Protein AF-A0A7S2N104-F1 (afdb_monomer)

Solvent-accessible surface area (backbone atoms only — not comparable to full-atom values): 14371 Å² total; per-residue (Å²): 132,86,83,77,76,83,87,73,69,84,73,79,74,82,81,86,74,85,70,66,50,74,88,17,53,57,18,40,49,64,56,16,89,55,26,62,58,52,29,74,73,66,76,53,84,64,60,40,30,29,28,77,54,96,70,63,23,48,61,52,17,39,51,43,57,77,70,63,54,52,72,69,55,37,56,73,46,49,49,41,74,43,49,27,32,61,42,55,49,70,70,54,56,64,61,45,42,35,73,65,46,44,67,44,81,40,81,39,83,24,47,92,86,57,65,38,62,73,66,32,38,38,19,39,70,91,66,68,47,87,55,44,49,86,68,82,55,43,65,78,61,27,71,43,29,41,63,46,40,26,66,50,53,20,68,60,52,36,54,52,62,75,64,38,52,69,55,67,55,86,87,48,88,37,53,74,43,44,26,43,30,74,46,80,43,34,29,28,70,23,86,89,67,56,33,62,55,74,45,68,29,42,38,29,39,40,40,34,22,52,73,67,60,94,83,53,83,76,34,60,68,51,44,57,53,36,53,48,46,54,51,51,26,62,66,30,77,94,26,44,67,59,42,40,64,42,50,50,51,64,75,76,107

pLDDT: mean 83.04, std 16.81, range [28.53, 98.38]

Structure (mmCIF, N/CA/C/O backbone):
data_AF-A0A7S2N104-F1
#
_entry.id   AF-A0A7S2N104-F1
#
loop_
_atom_site.group_PDB
_atom_site.id
_atom_site.type_symbol
_atom_site.label_atom_id
_atom_site.label_alt_id
_atom_site.label_comp_id
_atom_site.label_asym_id
_atom_site.label_entity_id
_atom_site.label_seq_id
_atom_site.pdbx_PDB_ins_code
_atom_site.Cartn_x
_atom_site.Cartn_y
_atom_site.Cartn_z
_atom_site.occupancy
_atom_site.B_iso_or_equiv
_atom_site.auth_seq_id
_atom_site.auth_comp_id
_atom_site.auth_asym_id
_atom_site.auth_atom_id
_atom_site.pdbx_PDB_model_num
ATOM 1 N N . ALA A 1 1 ? 0.315 6.926 32.995 1.00 38.44 1 ALA A N 1
ATOM 2 C CA . ALA A 1 1 ? 1.124 5.757 32.597 1.00 38.44 1 ALA A CA 1
ATOM 3 C C . ALA A 1 1 ? 2.554 6.228 32.353 1.00 38.44 1 ALA A C 1
ATOM 5 O O . ALA A 1 1 ? 2.733 7.179 31.605 1.00 38.44 1 ALA A O 1
ATOM 6 N N . LYS A 1 2 ? 3.553 5.659 33.041 1.00 28.53 2 LYS A N 1
ATOM 7 C CA . LYS A 1 2 ? 4.967 5.937 32.744 1.00 28.53 2 LYS A CA 1
ATOM 8 C C . LYS A 1 2 ? 5.314 5.149 31.481 1.00 28.53 2 LYS A C 1
ATOM 10 O O . LYS A 1 2 ? 5.410 3.929 31.557 1.00 28.53 2 LYS A O 1
ATOM 15 N N . PHE A 1 3 ? 5.423 5.820 30.337 1.00 29.86 3 PHE A N 1
ATOM 16 C CA . PHE A 1 3 ? 5.962 5.194 29.131 1.00 29.86 3 PHE A CA 1
ATOM 17 C C . PHE A 1 3 ? 7.419 4.810 29.413 1.00 29.86 3 PHE A C 1
ATOM 19 O O . PHE A 1 3 ? 8.218 5.633 29.860 1.00 29.86 3 PHE A O 1
ATOM 26 N N . ALA A 1 4 ? 7.701 3.517 29.294 1.00 37.31 4 ALA A N 1
ATOM 27 C CA . ALA A 1 4 ? 8.964 2.910 29.662 1.00 37.31 4 ALA A CA 1
ATOM 28 C C . ALA A 1 4 ? 10.052 3.203 28.617 1.00 37.31 4 ALA A C 1
ATOM 30 O O . ALA A 1 4 ? 9.808 3.044 27.429 1.00 37.31 4 ALA A O 1
ATOM 31 N N . LEU A 1 5 ? 11.240 3.536 29.139 1.00 33.97 5 LEU A N 1
ATOM 32 C CA . LEU A 1 5 ? 12.586 3.507 28.545 1.00 33.97 5 LEU A CA 1
ATOM 33 C C . LEU A 1 5 ? 12.863 4.374 27.291 1.00 33.97 5 LEU A C 1
ATOM 35 O O . LEU A 1 5 ? 12.025 4.505 26.405 1.00 33.97 5 LEU A O 1
ATOM 39 N N . PRO A 1 6 ? 14.067 4.982 27.200 1.00 37.22 6 PRO A N 1
ATOM 40 C CA . PRO A 1 6 ? 14.483 5.731 26.019 1.00 37.22 6 PRO A CA 1
ATOM 41 C C . PRO A 1 6 ? 14.509 4.815 24.790 1.00 37.22 6 PRO A C 1
ATOM 43 O O . PRO A 1 6 ? 15.011 3.695 24.849 1.00 37.22 6 PRO A O 1
ATOM 46 N N . TYR A 1 7 ? 13.957 5.315 23.685 1.00 35.97 7 TYR A N 1
ATOM 47 C CA . TYR A 1 7 ? 13.888 4.668 22.376 1.00 35.97 7 TYR A CA 1
ATOM 48 C C . TYR A 1 7 ? 15.314 4.448 21.831 1.00 35.97 7 TYR A C 1
ATOM 50 O O . TYR A 1 7 ? 15.893 5.323 21.189 1.00 35.97 7 TYR A O 1
ATOM 58 N N . ILE A 1 8 ? 15.929 3.308 22.158 1.00 43.88 8 ILE A N 1
ATOM 59 C CA . ILE A 1 8 ? 17.224 2.885 21.609 1.00 43.88 8 ILE A CA 1
ATOM 60 C C . ILE A 1 8 ? 16.962 2.495 20.156 1.00 43.88 8 ILE A C 1
ATOM 62 O O . ILE A 1 8 ? 16.197 1.564 19.939 1.00 43.88 8 ILE A O 1
ATOM 66 N N . SER A 1 9 ? 17.547 3.256 19.218 1.00 40.53 9 SER A N 1
ATOM 67 C CA . SER A 1 9 ? 17.619 3.058 17.757 1.00 40.53 9 SER A CA 1
ATOM 68 C C . SER A 1 9 ? 16.617 2.045 17.186 1.00 40.53 9 SER A C 1
ATOM 70 O O . SER A 1 9 ? 16.808 0.856 17.449 1.00 40.53 9 SER A O 1
ATOM 72 N N . PRO A 1 10 ? 15.627 2.450 16.357 1.00 44.59 10 PRO A N 1
ATOM 73 C CA . PRO A 1 10 ? 14.683 1.500 15.777 1.00 44.59 10 PRO A CA 1
ATOM 74 C C . PRO A 1 10 ? 15.491 0.373 15.140 1.00 44.59 10 PRO A C 1
ATOM 76 O O . PRO A 1 10 ? 16.324 0.621 14.264 1.00 44.59 10 PRO A O 1
ATOM 79 N N . GLY A 1 11 ? 15.330 -0.843 15.669 1.00 40.72 11 GLY A N 1
ATOM 80 C CA . GLY A 1 11 ? 15.930 -2.020 15.066 1.00 40.72 11 GLY A CA 1
ATOM 81 C C . GLY A 1 11 ? 15.559 -1.984 13.593 1.00 40.72 11 GLY A C 1
ATOM 82 O O . GLY A 1 11 ? 14.391 -1.772 13.264 1.00 40.72 11 GLY A O 1
ATOM 83 N N . VAL A 1 12 ? 16.556 -2.067 12.714 1.00 44.59 12 VAL A N 1
ATOM 84 C CA . VAL A 1 12 ? 16.312 -2.044 11.272 1.00 44.59 12 VAL A CA 1
ATOM 85 C C . VAL A 1 12 ? 15.343 -3.184 10.985 1.00 44.59 12 VAL A C 1
ATOM 87 O O . VAL A 1 12 ? 15.682 -4.347 11.204 1.00 44.59 12 VAL A O 1
ATOM 90 N N . LEU A 1 13 ? 14.119 -2.851 10.567 1.00 44.44 13 LEU A N 1
ATOM 91 C CA . LEU A 1 13 ? 13.154 -3.865 10.170 1.00 44.44 13 LEU A CA 1
ATOM 92 C C . LEU A 1 13 ? 13.773 -4.630 8.994 1.00 44.44 13 LEU A C 1
ATOM 94 O O . LEU A 1 13 ? 14.234 -3.989 8.043 1.00 44.44 13 LEU A O 1
ATOM 98 N N . PRO A 1 14 ? 13.845 -5.969 9.050 1.00 47.72 14 PRO A N 1
ATOM 99 C CA . PRO A 1 14 ? 14.421 -6.742 7.965 1.00 47.72 14 PRO A CA 1
ATOM 100 C C . PRO A 1 14 ? 13.618 -6.478 6.691 1.00 47.72 14 PRO A C 1
ATOM 102 O O . PRO A 1 14 ? 12.425 -6.770 6.607 1.00 47.72 14 PRO A O 1
ATOM 105 N N . LEU A 1 15 ? 14.282 -5.894 5.697 1.00 48.12 15 LEU A N 1
ATOM 106 C CA . LEU A 1 15 ? 13.701 -5.652 4.386 1.00 48.12 15 LEU A CA 1
ATOM 107 C C . LEU A 1 15 ? 13.641 -6.986 3.643 1.00 48.12 15 LEU A C 1
ATOM 109 O O . LEU A 1 15 ? 14.645 -7.461 3.119 1.00 48.12 15 LEU A O 1
ATOM 113 N N . HIS A 1 16 ? 12.468 -7.616 3.648 1.00 50.78 16 HIS A N 1
ATOM 114 C CA . HIS A 1 16 ? 12.306 -8.964 3.102 1.00 50.78 16 HIS A CA 1
ATOM 115 C C . HIS A 1 16 ?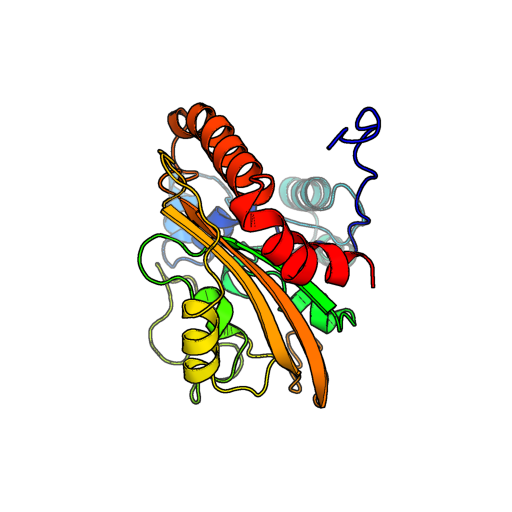 12.335 -8.996 1.564 1.00 50.78 16 HIS A C 1
ATOM 117 O O . HIS A 1 16 ? 12.747 -9.996 0.980 1.00 50.78 16 HIS A O 1
ATOM 123 N N . ALA A 1 17 ? 11.917 -7.903 0.913 1.00 53.75 17 ALA A N 1
ATOM 124 C CA . ALA A 1 17 ? 11.993 -7.695 -0.532 1.00 53.75 17 ALA A CA 1
ATOM 125 C C . ALA A 1 17 ? 11.786 -6.205 -0.875 1.00 53.75 17 ALA A C 1
ATOM 127 O O . ALA A 1 17 ? 11.050 -5.508 -0.179 1.00 53.75 17 ALA A O 1
ATOM 128 N N . VAL A 1 18 ? 12.402 -5.726 -1.962 1.00 53.31 18 VAL A N 1
ATOM 129 C CA . VAL A 1 18 ? 12.143 -4.396 -2.546 1.00 53.31 18 VAL A CA 1
ATOM 130 C C . VAL A 1 18 ? 11.427 -4.588 -3.870 1.00 53.31 18 VAL A C 1
ATOM 132 O O . VAL A 1 18 ? 11.968 -5.230 -4.769 1.00 53.31 18 VAL A O 1
ATOM 135 N N . VAL A 1 19 ? 10.242 -4.000 -4.012 1.00 56.34 19 VAL A N 1
ATOM 136 C CA . VAL A 1 19 ? 9.521 -3.969 -5.285 1.00 56.34 19 VAL A CA 1
ATOM 137 C C . VAL A 1 19 ? 9.295 -2.515 -5.673 1.00 56.34 19 VAL A C 1
ATOM 139 O O . VAL A 1 19 ? 8.256 -1.937 -5.398 1.00 56.34 19 VAL A O 1
ATOM 142 N N . ALA A 1 20 ? 10.335 -1.938 -6.281 1.00 55.59 20 ALA A N 1
ATOM 143 C CA . ALA A 1 20 ? 10.406 -0.558 -6.764 1.00 55.59 20 ALA A CA 1
ATOM 144 C C . ALA A 1 20 ? 10.198 0.543 -5.698 1.00 55.59 20 ALA A C 1
ATOM 146 O O . ALA A 1 20 ? 9.745 0.320 -4.581 1.00 55.59 20 ALA A O 1
ATOM 147 N N . ALA A 1 21 ? 10.625 1.755 -6.048 1.00 58.72 21 ALA A N 1
ATOM 148 C CA . ALA A 1 21 ? 10.558 2.945 -5.208 1.00 58.72 21 ALA A CA 1
ATOM 149 C C . ALA A 1 21 ? 9.917 4.086 -6.004 1.00 58.72 21 ALA A C 1
ATOM 151 O O . ALA A 1 21 ? 10.019 4.113 -7.232 1.00 58.72 21 ALA A O 1
ATOM 152 N N . SER A 1 22 ? 9.309 5.050 -5.309 1.00 61.03 22 SER A N 1
ATOM 153 C CA . SER A 1 22 ? 8.572 6.155 -5.940 1.00 61.03 22 SER A CA 1
ATOM 154 C C . SER A 1 22 ? 9.425 7.054 -6.854 1.00 61.03 22 SER A C 1
ATOM 156 O O . SER A 1 22 ? 8.916 7.727 -7.747 1.00 61.03 22 SER A O 1
ATOM 158 N N . SER A 1 23 ? 10.755 6.992 -6.730 1.00 61.88 23 SER A N 1
ATOM 159 C CA . SER A 1 23 ? 11.690 7.619 -7.673 1.00 61.88 23 SER A CA 1
ATOM 160 C C . SER A 1 23 ? 11.559 7.099 -9.114 1.00 61.88 23 SER A C 1
ATOM 162 O O . SER A 1 23 ? 11.999 7.773 -10.041 1.00 61.88 23 SER A O 1
ATOM 164 N N . ALA A 1 24 ? 10.917 5.943 -9.325 1.00 69.38 24 ALA A N 1
ATOM 165 C CA . ALA A 1 24 ? 10.591 5.404 -10.642 1.00 69.38 24 ALA A CA 1
ATOM 166 C C . ALA A 1 24 ? 9.233 5.886 -11.197 1.00 69.38 24 ALA A C 1
ATOM 168 O O . ALA A 1 24 ? 8.827 5.441 -12.274 1.00 69.38 24 ALA A O 1
ATOM 169 N N . ALA A 1 25 ? 8.537 6.816 -10.523 1.00 72.94 25 ALA A N 1
ATOM 170 C CA . ALA A 1 25 ? 7.288 7.414 -11.012 1.00 72.94 25 ALA A CA 1
ATOM 171 C C . ALA A 1 25 ? 7.448 8.043 -12.403 1.00 72.94 25 ALA A C 1
ATOM 173 O O . ALA A 1 25 ? 6.563 7.900 -13.247 1.00 72.94 25 ALA A O 1
ATOM 174 N N . ALA A 1 26 ? 8.601 8.666 -12.670 1.00 74.88 26 ALA A N 1
ATOM 175 C CA . ALA A 1 26 ? 8.935 9.226 -13.978 1.00 74.88 26 ALA A CA 1
ATOM 176 C C . ALA A 1 26 ? 9.208 8.157 -15.050 1.00 74.88 26 ALA A C 1
ATOM 178 O O . ALA A 1 26 ? 9.011 8.438 -16.227 1.00 74.88 26 ALA A O 1
ATOM 179 N N . GLY A 1 27 ? 9.564 6.920 -14.676 1.00 77.00 27 GLY A N 1
ATOM 180 C CA . GLY A 1 27 ? 9.755 5.821 -15.633 1.00 77.00 27 GLY A CA 1
ATOM 181 C C . GLY A 1 27 ? 8.485 5.499 -16.427 1.00 77.00 27 GLY A C 1
ATOM 182 O O . GLY A 1 27 ? 8.541 5.020 -17.555 1.00 77.00 27 GLY A O 1
ATOM 183 N N . ALA A 1 28 ? 7.323 5.851 -15.880 1.00 79.81 28 ALA A N 1
ATOM 184 C CA . ALA A 1 28 ? 6.049 5.812 -16.579 1.00 79.81 28 ALA A CA 1
ATOM 185 C C . ALA A 1 28 ? 6.028 6.704 -17.834 1.00 79.81 28 ALA A C 1
ATOM 187 O O . ALA A 1 28 ? 5.448 6.327 -18.849 1.00 79.81 28 ALA A O 1
ATOM 188 N N . LEU A 1 29 ? 6.698 7.863 -17.805 1.00 79.31 29 LEU A N 1
ATOM 189 C CA . LEU A 1 29 ? 6.800 8.754 -18.965 1.00 79.31 29 LEU A CA 1
ATOM 190 C C . LEU A 1 29 ? 7.497 8.065 -20.139 1.00 79.31 29 LEU A C 1
ATOM 192 O O . LEU A 1 29 ? 7.108 8.305 -21.278 1.00 79.31 29 LEU A O 1
ATOM 196 N N . CYS A 1 30 ? 8.440 7.154 -19.871 1.00 83.38 30 CYS A N 1
ATOM 197 C CA . CYS A 1 30 ? 9.116 6.362 -20.900 1.00 83.38 30 CYS A CA 1
ATOM 198 C C . CYS A 1 30 ? 8.172 5.389 -21.625 1.00 83.38 30 CYS A C 1
ATOM 200 O O . CYS A 1 30 ? 8.474 4.952 -22.731 1.00 83.38 30 CYS A O 1
ATOM 202 N N . MET A 1 31 ? 7.021 5.057 -21.031 1.00 80.31 31 MET A N 1
ATOM 203 C CA . MET A 1 31 ? 5.973 4.258 -21.677 1.00 80.31 31 MET A CA 1
ATOM 204 C C . MET A 1 31 ? 4.952 5.108 -22.438 1.00 80.31 31 MET A C 1
ATOM 206 O O . MET A 1 31 ? 4.100 4.567 -23.142 1.00 80.31 31 MET A O 1
ATOM 210 N N . SER A 1 32 ? 4.996 6.431 -22.281 1.00 80.81 32 SER A N 1
ATOM 211 C CA . SER A 1 32 ? 4.066 7.321 -22.960 1.00 80.81 32 SER A CA 1
ATOM 212 C C . SER A 1 32 ? 4.355 7.363 -24.466 1.00 80.81 32 SER A C 1
ATOM 214 O O . SER A 1 32 ? 5.522 7.362 -24.860 1.00 80.81 32 SER A O 1
ATOM 216 N N . PRO A 1 33 ? 3.336 7.521 -25.334 1.00 77.25 33 PRO A N 1
ATOM 217 C CA . PRO A 1 33 ? 3.545 7.788 -26.761 1.00 77.25 33 PRO A CA 1
ATOM 218 C C . PRO A 1 33 ? 4.411 9.027 -27.043 1.00 77.25 33 PRO A C 1
ATOM 220 O O . PRO A 1 33 ? 4.922 9.183 -28.146 1.00 77.25 33 PRO A O 1
ATOM 223 N N . PHE A 1 34 ? 4.568 9.913 -26.054 1.00 79.44 34 PHE A N 1
ATOM 224 C CA . PHE A 1 34 ? 5.386 11.122 -26.137 1.00 79.44 34 PHE A CA 1
ATOM 225 C C . PHE A 1 34 ? 6.836 10.922 -25.675 1.00 79.44 34 PHE A C 1
ATOM 227 O O . PHE A 1 34 ? 7.613 11.872 -25.730 1.00 79.44 34 PHE A O 1
ATOM 234 N N . ALA A 1 35 ? 7.218 9.722 -25.225 1.00 81.50 35 ALA A N 1
ATOM 235 C CA . ALA A 1 35 ? 8.556 9.450 -24.703 1.00 81.50 35 ALA A CA 1
ATOM 236 C C . ALA A 1 35 ? 9.656 9.808 -25.710 1.00 81.50 35 ALA A C 1
ATOM 238 O O . ALA A 1 35 ? 10.634 10.451 -25.337 1.00 81.50 35 ALA A O 1
ATOM 239 N N . SER A 1 36 ? 9.465 9.466 -26.991 1.00 77.81 36 SER A N 1
ATOM 240 C CA . SER A 1 36 ? 10.423 9.807 -28.047 1.00 77.81 36 SER A CA 1
ATOM 241 C C . SER A 1 36 ? 10.562 11.317 -28.223 1.00 77.81 36 SER A C 1
ATOM 243 O O . SER A 1 36 ? 11.671 11.805 -28.350 1.00 77.81 36 SER A O 1
ATOM 245 N N . LEU A 1 37 ? 9.466 12.080 -28.135 1.00 79.94 37 LEU A N 1
ATOM 246 C CA . LEU A 1 37 ? 9.516 13.541 -28.230 1.00 79.94 37 LEU A CA 1
ATOM 247 C C . LEU A 1 37 ? 10.283 14.164 -27.055 1.00 79.94 37 LEU A C 1
ATOM 249 O O . LEU A 1 37 ? 11.058 15.092 -27.256 1.00 79.94 37 LEU A O 1
ATOM 253 N N . ILE A 1 38 ? 10.067 13.665 -25.834 1.00 77.06 38 ILE A N 1
ATOM 254 C CA . ILE A 1 38 ? 10.776 14.139 -24.636 1.00 77.06 38 ILE A CA 1
ATOM 255 C C . ILE A 1 38 ? 12.270 13.821 -24.748 1.00 77.06 38 ILE A C 1
ATOM 257 O O . ILE A 1 38 ? 13.096 14.695 -24.493 1.00 77.06 38 ILE A O 1
ATOM 261 N N . HIS A 1 39 ? 12.605 12.597 -25.157 1.00 80.06 39 HIS A N 1
ATOM 262 C CA . HIS A 1 39 ? 13.984 12.169 -25.363 1.00 80.06 39 HIS A CA 1
ATOM 263 C C . HIS A 1 39 ? 14.668 12.998 -26.459 1.00 80.06 39 HIS A C 1
ATOM 265 O O . HIS A 1 39 ? 15.732 13.556 -26.223 1.00 80.06 39 HIS A O 1
ATOM 271 N N . ASP A 1 40 ? 14.035 13.156 -27.622 1.00 83.12 40 ASP A N 1
ATOM 272 C CA . ASP A 1 40 ? 14.602 13.887 -28.761 1.00 83.12 40 ASP A CA 1
ATOM 273 C C . ASP A 1 40 ? 14.749 15.392 -28.482 1.00 83.12 40 ASP A C 1
ATOM 275 O O . ASP A 1 40 ? 15.648 16.036 -29.021 1.00 83.12 40 ASP A O 1
ATOM 279 N N . PHE A 1 41 ? 13.876 15.972 -27.648 1.00 82.56 41 PHE A N 1
ATOM 280 C CA . PHE A 1 41 ? 13.920 17.397 -27.317 1.00 82.56 41 PHE A CA 1
ATOM 281 C C . PHE A 1 41 ? 14.883 17.727 -26.169 1.00 82.56 41 PHE A C 1
ATOM 283 O O . PHE A 1 41 ? 15.500 18.791 -26.186 1.00 82.56 41 PHE A O 1
ATOM 290 N N . LEU A 1 42 ? 14.991 16.857 -25.159 1.00 82.31 42 LEU A N 1
ATOM 291 C CA . LEU A 1 42 ? 15.785 17.122 -23.953 1.00 82.31 42 LEU A CA 1
ATOM 292 C C . LEU A 1 42 ? 17.131 16.390 -23.923 1.00 82.31 42 LEU A C 1
ATOM 294 O O . LEU A 1 42 ? 17.974 16.779 -23.122 1.00 82.31 42 LEU A O 1
ATOM 298 N N . ASP A 1 43 ? 17.333 15.365 -24.756 1.00 84.00 43 ASP A N 1
ATOM 299 C CA . ASP A 1 43 ? 18.490 14.454 -24.707 1.00 84.00 43 ASP A CA 1
ATOM 300 C C . ASP A 1 43 ? 18.692 13.845 -23.301 1.00 84.00 43 ASP A C 1
ATOM 302 O O . ASP A 1 43 ? 19.800 13.743 -22.776 1.00 84.00 43 ASP A O 1
ATOM 306 N N . VAL A 1 44 ? 17.579 13.484 -22.645 1.00 80.12 44 VAL A N 1
ATOM 307 C CA . VAL A 1 44 ? 17.555 12.897 -21.295 1.00 80.12 44 VAL A CA 1
ATOM 308 C C . VAL A 1 44 ? 16.870 11.532 -21.327 1.00 80.12 44 VAL A C 1
ATOM 310 O O . VAL A 1 44 ? 15.737 11.405 -21.793 1.00 80.12 44 VAL A O 1
ATOM 313 N N . ASP A 1 45 ? 17.531 10.520 -20.757 1.00 83.12 45 ASP A N 1
ATOM 314 C CA . ASP A 1 45 ? 16.922 9.225 -20.443 1.00 83.12 45 ASP A CA 1
ATOM 315 C C . ASP A 1 45 ? 16.292 9.269 -19.045 1.00 83.12 45 ASP A C 1
ATOM 317 O O . ASP A 1 45 ? 16.984 9.353 -18.029 1.00 83.12 45 ASP A O 1
ATOM 321 N N . PHE A 1 46 ? 14.962 9.213 -18.996 1.00 82.56 46 PHE A N 1
ATOM 322 C CA . PHE A 1 46 ? 14.197 9.161 -17.749 1.00 82.56 46 PHE A CA 1
ATOM 323 C C . PHE A 1 46 ? 14.015 7.736 -17.219 1.00 82.56 46 PHE A C 1
ATOM 325 O O . PHE A 1 46 ? 13.376 7.557 -16.181 1.00 82.56 46 PHE A O 1
ATOM 332 N N . THR A 1 47 ? 14.543 6.722 -17.913 1.00 88.50 47 THR A N 1
ATOM 333 C CA . THR A 1 47 ? 14.373 5.317 -17.548 1.00 88.50 47 THR A CA 1
ATOM 334 C C . THR A 1 47 ? 15.212 4.988 -16.315 1.00 88.50 47 THR A C 1
ATOM 336 O O . THR A 1 47 ? 16.443 5.022 -16.363 1.00 88.50 47 THR A O 1
ATOM 339 N N . PRO A 1 48 ? 14.585 4.602 -15.194 1.00 88.19 48 PRO A N 1
ATOM 340 C CA . PRO A 1 48 ? 15.310 4.061 -14.058 1.00 88.19 48 PRO A CA 1
ATOM 341 C C . PRO A 1 48 ? 15.804 2.657 -14.418 1.00 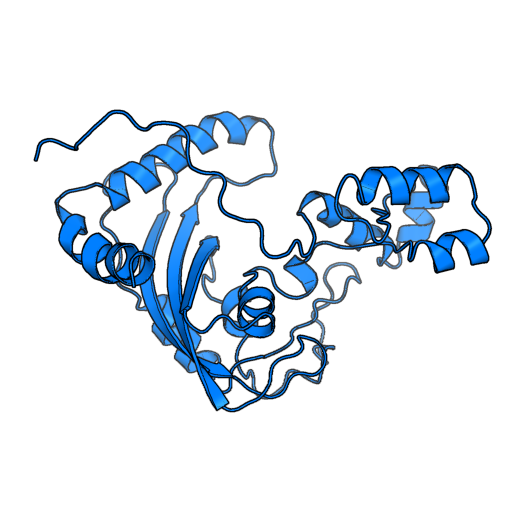88.19 48 PRO A C 1
ATOM 343 O O . PRO A 1 48 ? 15.007 1.734 -14.593 1.00 88.19 48 PRO A O 1
ATOM 346 N N . TRP A 1 49 ? 17.116 2.482 -14.528 1.00 90.06 49 TRP A N 1
ATOM 347 C CA . TRP A 1 49 ? 17.736 1.189 -14.819 1.00 90.06 49 TRP A CA 1
ATOM 348 C C . TRP A 1 49 ? 18.149 0.478 -13.532 1.00 90.06 49 TRP A C 1
ATOM 350 O O . TRP A 1 49 ? 18.738 1.091 -12.645 1.00 90.06 49 TRP A O 1
ATOM 360 N N . MET A 1 50 ? 17.884 -0.825 -13.433 1.00 90.62 50 MET A N 1
ATOM 361 C CA . MET A 1 50 ? 18.354 -1.666 -12.327 1.00 90.62 50 MET A CA 1
ATOM 362 C C . MET A 1 50 ? 19.016 -2.949 -12.834 1.00 90.62 50 MET A C 1
ATOM 364 O O . MET A 1 50 ? 18.556 -3.521 -13.820 1.00 90.62 50 MET A O 1
ATOM 368 N N . ALA A 1 51 ? 20.042 -3.428 -12.130 1.00 92.25 51 ALA A N 1
ATOM 369 C CA . ALA A 1 51 ? 20.647 -4.753 -12.307 1.00 92.25 51 ALA A CA 1
ATOM 370 C C . ALA A 1 51 ? 20.184 -5.737 -11.211 1.00 92.25 51 ALA A C 1
ATOM 372 O O . ALA A 1 51 ? 19.670 -5.326 -10.166 1.00 92.25 51 ALA A O 1
ATOM 373 N N . ALA A 1 52 ? 20.371 -7.043 -11.417 1.00 88.75 52 ALA A N 1
ATOM 374 C CA . ALA A 1 52 ? 20.025 -8.068 -10.427 1.00 88.75 52 ALA A CA 1
ATOM 375 C C . ALA A 1 52 ? 21.122 -8.250 -9.361 1.00 88.75 52 ALA A C 1
ATOM 377 O O . ALA A 1 52 ? 21.856 -9.235 -9.367 1.00 88.75 52 ALA A O 1
ATOM 378 N N . GLN A 1 53 ? 21.201 -7.320 -8.406 1.00 85.19 53 GLN A N 1
ATOM 379 C CA . GLN A 1 53 ? 22.114 -7.406 -7.260 1.00 85.19 53 GLN A CA 1
ATOM 380 C C . GLN A 1 53 ? 21.460 -6.959 -5.944 1.00 85.19 53 GLN A C 1
ATOM 382 O O . GLN A 1 53 ? 20.462 -6.242 -5.949 1.00 85.19 53 GLN A O 1
ATOM 387 N N . GLN A 1 54 ? 22.020 -7.392 -4.808 1.00 75.81 54 GLN A N 1
ATOM 388 C CA . GLN A 1 54 ? 21.439 -7.157 -3.475 1.00 75.81 54 GLN A CA 1
ATOM 389 C C . GLN A 1 54 ? 21.543 -5.699 -3.001 1.00 75.81 54 GLN A C 1
ATOM 391 O O . GLN A 1 54 ? 20.644 -5.210 -2.322 1.00 75.81 54 GLN A O 1
ATOM 396 N N . SER A 1 55 ? 22.620 -4.996 -3.348 1.00 83.06 55 SER A N 1
ATOM 397 C CA . SER A 1 55 ? 22.854 -3.600 -2.970 1.00 83.06 55 SER A CA 1
ATOM 398 C C . SER A 1 55 ? 23.308 -2.796 -4.184 1.00 83.06 55 SER A C 1
ATOM 400 O O . SER A 1 55 ? 23.894 -3.345 -5.107 1.00 83.06 55 SER A O 1
ATOM 402 N N . GLY A 1 56 ? 22.984 -1.500 -4.230 1.00 85.00 56 GLY A N 1
ATOM 403 C CA . GLY A 1 56 ? 23.393 -0.621 -5.334 1.00 85.00 56 GLY A CA 1
ATOM 404 C C . GLY A 1 56 ? 22.774 -0.952 -6.700 1.00 85.00 56 GLY A C 1
ATOM 405 O O . GLY A 1 56 ? 23.308 -0.529 -7.719 1.00 85.00 56 GLY A O 1
ATOM 406 N N . ALA A 1 57 ? 21.684 -1.728 -6.766 1.00 87.94 57 ALA A N 1
ATOM 407 C CA . ALA A 1 57 ? 21.096 -2.230 -8.020 1.00 87.94 57 ALA A CA 1
ATOM 408 C C . ALA A 1 57 ? 20.845 -1.149 -9.086 1.00 87.94 57 ALA A C 1
ATOM 410 O O . ALA A 1 57 ? 21.104 -1.384 -10.265 1.00 87.94 57 ALA A O 1
ATOM 411 N N . PHE A 1 58 ? 20.388 0.035 -8.672 1.00 89.50 58 PHE A N 1
ATOM 412 C CA . PHE A 1 58 ? 20.176 1.173 -9.570 1.00 89.50 58 PHE A CA 1
ATOM 413 C C . PHE A 1 58 ? 21.483 1.786 -10.080 1.00 89.50 58 PHE A C 1
ATOM 415 O O . PHE A 1 58 ? 21.594 2.096 -11.260 1.00 89.50 58 PHE A O 1
ATOM 422 N N . GLN A 1 59 ? 22.489 1.931 -9.211 1.00 90.81 59 GLN A N 1
ATOM 423 C CA . GLN A 1 59 ? 23.793 2.471 -9.598 1.00 90.81 59 GLN A CA 1
ATOM 424 C C . GLN A 1 59 ? 24.469 1.573 -10.639 1.00 90.81 59 GLN A C 1
ATOM 426 O O . GLN A 1 59 ? 25.000 2.073 -11.627 1.00 90.81 59 GLN A O 1
ATOM 431 N N . GLU A 1 60 ? 24.414 0.256 -10.442 1.00 91.88 60 GLU A N 1
ATOM 432 C CA . GLU A 1 60 ? 24.984 -0.704 -11.389 1.00 91.88 60 GLU A CA 1
ATOM 433 C C . GLU A 1 60 ? 24.195 -0.760 -12.695 1.00 91.88 60 GLU A C 1
ATOM 435 O O . GLU A 1 60 ? 24.789 -0.671 -13.766 1.00 91.88 60 GLU A O 1
ATOM 440 N N . GLY A 1 61 ? 22.859 -0.819 -12.624 1.00 91.56 61 GLY A N 1
ATOM 441 C CA . GLY A 1 61 ? 22.012 -0.766 -13.818 1.00 91.56 61 GLY A CA 1
ATOM 442 C C . GLY A 1 61 ? 22.300 0.476 -14.663 1.00 91.56 61 GLY A C 1
ATOM 443 O O . GLY A 1 61 ? 22.505 0.372 -15.871 1.00 91.56 61 GLY A O 1
ATOM 444 N N . TRP A 1 62 ? 22.404 1.638 -14.016 1.00 92.44 62 TRP A N 1
ATOM 445 C CA . TRP A 1 62 ? 22.770 2.890 -14.672 1.00 92.44 62 TRP A CA 1
ATOM 446 C C . TRP A 1 62 ? 24.191 2.872 -15.252 1.00 92.44 62 TRP A C 1
ATOM 448 O O . TRP A 1 62 ? 24.404 3.292 -16.390 1.00 92.44 62 TRP A O 1
ATOM 458 N N . SER A 1 63 ? 25.172 2.368 -14.500 1.00 94.31 63 SER A N 1
ATOM 459 C CA . SER A 1 63 ? 26.568 2.254 -14.944 1.00 94.31 63 SER A CA 1
ATOM 460 C C . SER A 1 63 ? 26.681 1.434 -16.233 1.00 94.31 63 SER A C 1
ATOM 462 O O . SER A 1 63 ? 27.271 1.889 -17.211 1.00 94.31 63 SER A O 1
ATOM 464 N N . GLN A 1 64 ? 26.031 0.270 -16.283 1.00 93.25 64 GLN A N 1
ATOM 465 C CA . GLN A 1 64 ? 26.045 -0.615 -17.450 1.00 93.25 64 GLN A CA 1
ATOM 466 C C . GLN A 1 64 ? 25.423 0.045 -18.693 1.00 93.25 64 GLN A C 1
ATOM 468 O O . GLN A 1 64 ? 25.986 -0.024 -19.789 1.00 93.25 64 GLN A O 1
ATOM 473 N N . VAL A 1 65 ? 24.281 0.725 -18.535 1.00 92.50 65 VAL A N 1
ATOM 474 C CA . VAL A 1 65 ? 23.600 1.392 -19.658 1.00 92.50 65 VAL A CA 1
ATOM 475 C C . VAL A 1 65 ? 24.379 2.615 -20.139 1.00 92.50 65 VAL A C 1
ATOM 477 O O . VAL A 1 65 ? 24.612 2.761 -21.339 1.00 92.50 65 VAL A O 1
ATOM 480 N N . SER A 1 66 ? 24.858 3.457 -19.221 1.00 91.62 66 SER A N 1
ATOM 481 C CA . SER A 1 66 ? 25.627 4.663 -19.563 1.00 91.62 66 SER A CA 1
ATOM 482 C C . SER A 1 66 ? 26.964 4.351 -20.249 1.00 91.62 66 SER A C 1
ATOM 484 O O . SER A 1 66 ? 27.397 5.093 -21.131 1.00 91.62 66 SER A O 1
ATOM 486 N N . GLN A 1 67 ? 27.584 3.212 -19.926 1.00 93.06 67 GLN A N 1
ATOM 487 C CA . GLN A 1 67 ? 28.792 2.717 -20.595 1.00 93.06 67 GLN A CA 1
ATOM 488 C C . GLN A 1 67 ? 28.513 2.004 -21.929 1.00 93.06 67 GLN A C 1
ATOM 490 O O . GLN A 1 67 ? 29.448 1.528 -22.575 1.00 93.06 67 GLN A O 1
ATOM 495 N N . LYS A 1 68 ? 27.248 1.947 -22.369 1.00 90.06 68 LYS A N 1
ATOM 496 C CA . LYS A 1 68 ? 26.808 1.255 -23.590 1.00 90.06 68 LYS A CA 1
ATOM 497 C C . LYS A 1 68 ? 27.249 -0.212 -23.609 1.00 90.06 68 LYS A C 1
ATOM 499 O O . LYS A 1 68 ? 27.708 -0.711 -24.641 1.00 90.06 68 LYS A O 1
ATOM 504 N N . ALA A 1 69 ? 27.121 -0.891 -22.465 1.00 90.19 69 ALA A N 1
ATOM 505 C CA . ALA A 1 69 ? 27.417 -2.314 -22.357 1.00 90.19 69 ALA A CA 1
ATOM 506 C C . ALA A 1 69 ? 26.673 -3.107 -23.441 1.00 90.19 69 ALA A C 1
ATOM 508 O O . ALA A 1 69 ? 25.562 -2.768 -23.865 1.00 90.19 69 ALA A O 1
ATOM 509 N N . ARG A 1 70 ? 27.297 -4.182 -23.924 1.00 94.50 70 ARG A N 1
ATOM 510 C CA . ARG A 1 70 ? 26.725 -4.985 -25.008 1.00 94.50 70 ARG A CA 1
ATOM 511 C C . ARG A 1 70 ? 25.447 -5.667 -24.512 1.00 94.50 70 ARG A C 1
ATOM 513 O O . ARG A 1 70 ? 25.396 -6.079 -23.354 1.00 94.50 70 ARG A O 1
ATOM 520 N N . PRO A 1 71 ? 24.457 -5.940 -25.381 1.00 93.38 71 PRO A N 1
ATOM 521 C CA . PRO A 1 71 ? 23.212 -6.598 -24.970 1.00 93.38 71 PRO A CA 1
ATOM 522 C C . PRO A 1 71 ? 23.407 -7.899 -24.175 1.00 93.38 71 PRO A C 1
ATOM 524 O O . PRO A 1 71 ? 22.643 -8.196 -23.264 1.00 93.38 71 PRO A O 1
ATOM 527 N N . ARG A 1 72 ? 24.464 -8.667 -24.475 1.00 94.62 72 ARG A N 1
ATOM 528 C CA . ARG A 1 72 ? 24.807 -9.893 -23.737 1.00 94.62 72 ARG A CA 1
ATOM 529 C C . ARG A 1 72 ? 25.257 -9.625 -22.296 1.00 94.62 72 ARG A C 1
ATOM 531 O O . ARG A 1 72 ? 24.991 -10.451 -21.431 1.00 94.62 72 ARG A O 1
ATOM 538 N N . GLU A 1 73 ? 25.953 -8.519 -22.052 1.00 93.25 73 GLU A N 1
ATOM 539 C CA . GLU A 1 73 ? 26.397 -8.103 -20.715 1.00 93.25 73 GLU A CA 1
ATOM 540 C C . GLU A 1 73 ? 25.197 -7.619 -19.902 1.00 93.25 73 GLU A C 1
ATOM 542 O O . GLU A 1 73 ? 24.960 -8.138 -18.815 1.00 93.25 73 GLU A O 1
ATOM 547 N N . LEU A 1 74 ? 24.357 -6.761 -20.493 1.00 93.06 74 LEU A N 1
ATOM 548 C CA . LEU A 1 74 ? 23.091 -6.336 -19.889 1.00 93.06 74 LEU A CA 1
ATOM 549 C C . LEU A 1 74 ? 22.204 -7.534 -19.522 1.00 93.06 74 LEU A C 1
ATOM 551 O O . LEU A 1 74 ? 21.685 -7.603 -18.413 1.00 93.06 74 LEU A O 1
ATOM 555 N N . ALA A 1 75 ? 22.069 -8.510 -20.424 1.00 93.06 75 ALA A N 1
ATOM 556 C CA . ALA A 1 75 ? 21.284 -9.715 -20.173 1.00 93.06 75 ALA A CA 1
ATOM 557 C C . ALA A 1 75 ? 21.877 -10.587 -19.056 1.00 93.06 75 ALA A C 1
ATOM 559 O O . ALA A 1 75 ? 21.130 -11.133 -18.245 1.00 93.06 75 ALA A O 1
ATOM 560 N N . LYS A 1 76 ? 23.209 -10.713 -18.997 1.00 92.69 76 LYS A N 1
ATOM 561 C CA . LYS A 1 76 ? 23.900 -11.484 -17.957 1.00 92.69 76 LYS A CA 1
ATOM 562 C C . LYS A 1 76 ? 23.654 -10.891 -16.567 1.00 92.69 76 LYS A C 1
ATOM 564 O O . LYS A 1 76 ? 23.360 -11.642 -15.644 1.00 92.69 76 LYS A O 1
ATOM 569 N N . GLU A 1 77 ? 23.714 -9.567 -16.453 1.00 91.62 77 GLU A N 1
ATOM 570 C CA . GLU A 1 77 ? 23.463 -8.835 -15.202 1.00 91.62 77 GLU A CA 1
ATOM 571 C C . GLU A 1 77 ? 21.962 -8.540 -14.972 1.00 91.62 77 GLU A C 1
ATOM 573 O O . GLU A 1 77 ? 21.576 -7.888 -14.000 1.00 91.62 77 GLU A O 1
ATOM 578 N N . GLN A 1 78 ? 21.099 -9.040 -15.868 1.00 93.62 78 GLN A N 1
ATOM 579 C CA . GLN A 1 78 ? 19.644 -8.854 -15.874 1.00 93.62 78 GLN A CA 1
ATOM 580 C C . GLN A 1 78 ? 19.213 -7.384 -15.754 1.00 93.62 78 GLN A C 1
ATOM 582 O O . GLN A 1 78 ? 18.260 -7.059 -15.033 1.00 93.62 78 GLN A O 1
ATOM 587 N N . VAL A 1 79 ? 19.918 -6.499 -16.460 1.00 91.75 79 VAL A N 1
ATOM 588 C CA . VAL A 1 79 ? 19.613 -5.070 -16.485 1.00 91.75 79 VAL A CA 1
ATOM 589 C C . VAL A 1 79 ? 18.243 -4.843 -17.116 1.00 91.75 79 VAL A C 1
ATOM 591 O O . VAL A 1 79 ? 17.952 -5.344 -18.203 1.00 91.75 79 VAL A O 1
ATOM 594 N N . ARG A 1 80 ? 17.394 -4.080 -16.428 1.00 91.31 80 ARG A N 1
ATOM 595 C CA . ARG A 1 80 ? 16.022 -3.777 -16.849 1.00 91.31 80 ARG A CA 1
ATOM 596 C C . ARG A 1 80 ? 15.627 -2.359 -16.468 1.00 91.31 80 ARG A C 1
ATOM 598 O O . ARG A 1 80 ? 16.024 -1.865 -15.413 1.00 91.31 80 ARG A O 1
ATOM 605 N N . GLY A 1 81 ? 14.829 -1.733 -17.326 1.00 89.81 81 GLY A N 1
ATOM 606 C CA . GLY A 1 81 ? 14.125 -0.504 -16.989 1.00 89.81 81 GLY A CA 1
ATOM 607 C C . GLY A 1 81 ? 12.984 -0.832 -16.035 1.00 89.81 81 GLY A C 1
ATOM 608 O O . GLY A 1 81 ? 12.318 -1.859 -16.199 1.00 89.81 81 GLY A O 1
ATOM 609 N N . VAL A 1 82 ? 12.769 0.006 -15.029 1.00 87.94 82 VAL A N 1
ATOM 610 C CA . VAL A 1 82 ? 11.673 -0.165 -14.074 1.00 87.94 82 VAL A CA 1
ATOM 611 C C . VAL A 1 82 ? 10.798 1.067 -13.984 1.00 87.94 82 VAL A C 1
ATOM 613 O O . VAL A 1 82 ? 11.241 2.192 -14.182 1.00 87.94 82 VAL A O 1
ATOM 616 N N . ILE A 1 83 ? 9.538 0.829 -13.650 1.00 86.25 83 ILE A N 1
ATOM 617 C CA . ILE A 1 83 ? 8.561 1.862 -13.329 1.00 86.25 83 ILE A CA 1
ATOM 618 C C . ILE A 1 83 ? 8.133 1.705 -11.870 1.00 86.25 83 ILE A C 1
ATOM 620 O O . ILE A 1 83 ? 8.443 0.702 -11.224 1.00 86.25 83 ILE A O 1
ATOM 624 N N . ASP A 1 84 ? 7.432 2.707 -11.354 1.00 85.31 84 ASP A N 1
ATOM 625 C CA . ASP A 1 84 ? 6.878 2.693 -10.001 1.00 85.31 84 ASP A CA 1
ATOM 626 C C . ASP A 1 84 ? 5.995 1.454 -9.745 1.00 85.31 84 ASP A C 1
ATOM 628 O O . ASP A 1 84 ? 5.162 1.073 -10.573 1.00 85.31 84 ASP A O 1
ATOM 632 N N . GLY A 1 85 ? 6.153 0.830 -8.577 1.00 85.06 85 GLY A N 1
ATOM 633 C CA . GLY A 1 85 ? 5.333 -0.312 -8.167 1.00 85.06 85 GLY A CA 1
ATOM 634 C C . GLY A 1 85 ? 3.847 0.041 -8.033 1.00 85.06 85 GLY A C 1
ATOM 635 O O . GLY A 1 85 ? 2.991 -0.822 -8.213 1.00 85.06 85 GLY A O 1
ATOM 636 N N . GLY A 1 86 ? 3.512 1.317 -7.828 1.00 84.62 86 GLY A N 1
ATOM 637 C CA . GLY A 1 86 ? 2.144 1.823 -7.750 1.00 84.62 86 GLY A CA 1
ATOM 638 C C . GLY A 1 86 ? 1.307 1.610 -9.016 1.00 84.62 86 GLY A C 1
ATOM 639 O O . GLY A 1 86 ? 0.074 1.616 -8.944 1.00 84.62 86 GLY A O 1
ATOM 640 N N . TYR A 1 87 ? 1.941 1.354 -10.168 1.00 82.81 87 TYR A N 1
ATOM 641 C CA . TYR A 1 87 ? 1.240 0.972 -11.401 1.00 82.81 87 TYR A CA 1
ATOM 642 C C . TYR A 1 87 ? 0.702 -0.466 -11.376 1.00 82.81 87 TYR A C 1
ATOM 644 O O . TYR A 1 87 ? -0.169 -0.790 -12.187 1.00 82.81 87 TYR A O 1
ATOM 652 N N . THR A 1 88 ? 1.183 -1.305 -10.451 1.00 84.44 88 THR A N 1
ATOM 653 C CA . THR A 1 88 ? 0.770 -2.709 -10.289 1.00 84.44 88 THR A CA 1
ATOM 654 C C . THR A 1 88 ? 0.162 -3.003 -8.917 1.00 84.44 88 THR A C 1
ATOM 656 O O . THR A 1 88 ? -0.888 -3.638 -8.836 1.00 84.44 88 THR A O 1
ATOM 659 N N . ASP A 1 89 ? 0.798 -2.537 -7.842 1.00 87.69 89 ASP A N 1
ATOM 660 C CA . ASP A 1 89 ? 0.353 -2.675 -6.454 1.00 87.69 89 ASP A CA 1
ATOM 661 C C . ASP A 1 89 ? 0.883 -1.502 -5.610 1.00 87.69 89 ASP A C 1
ATOM 663 O O . ASP A 1 89 ? 2.015 -1.509 -5.135 1.00 87.69 89 ASP A O 1
ATOM 667 N N . ASN A 1 90 ? 0.034 -0.498 -5.375 1.00 86.88 90 ASN A N 1
ATOM 668 C CA . ASN A 1 90 ? 0.376 0.664 -4.546 1.00 86.88 90 ASN A CA 1
ATOM 669 C C . ASN A 1 90 ? 0.241 0.405 -3.032 1.00 86.88 90 ASN A C 1
ATOM 671 O O . ASN A 1 90 ? 0.315 1.341 -2.242 1.00 86.88 90 ASN A O 1
ATOM 675 N N . THR A 1 91 ? -0.035 -0.837 -2.624 1.00 90.62 91 THR A N 1
ATOM 676 C CA . THR A 1 91 ? -0.220 -1.230 -1.216 1.00 90.62 91 THR A CA 1
ATOM 677 C C . THR A 1 91 ? 0.922 -2.094 -0.681 1.00 90.62 91 THR A C 1
ATOM 679 O O . THR A 1 91 ? 1.049 -2.254 0.532 1.00 90.62 91 THR A O 1
ATOM 682 N N . ALA A 1 92 ? 1.716 -2.686 -1.582 1.00 90.56 92 ALA A N 1
ATOM 683 C CA . ALA A 1 92 ? 2.714 -3.729 -1.327 1.00 90.56 92 ALA A CA 1
ATOM 684 C C . ALA A 1 92 ? 2.178 -5.035 -0.694 1.00 90.56 92 ALA A C 1
ATOM 686 O O . ALA A 1 92 ? 2.949 -5.974 -0.468 1.00 90.56 92 ALA A O 1
ATOM 687 N N . ILE A 1 93 ? 0.873 -5.139 -0.425 1.00 93.88 93 ILE A N 1
ATOM 688 C CA . ILE A 1 93 ? 0.257 -6.306 0.217 1.00 93.88 93 ILE A CA 1
ATOM 689 C C . ILE A 1 93 ? 0.413 -7.544 -0.668 1.00 93.88 93 ILE A C 1
ATOM 691 O O . ILE A 1 93 ? 0.693 -8.628 -0.151 1.00 93.88 93 ILE A O 1
ATOM 695 N N . ALA A 1 94 ? 0.301 -7.399 -1.994 1.00 93.06 94 ALA A N 1
ATOM 696 C CA . ALA A 1 94 ? 0.422 -8.533 -2.903 1.00 93.06 94 ALA A CA 1
ATOM 697 C C . ALA A 1 94 ? 1.798 -9.173 -2.847 1.00 93.06 94 ALA A C 1
ATOM 699 O O . ALA A 1 94 ? 1.917 -10.397 -2.776 1.00 93.06 94 ALA A O 1
ATOM 700 N N . HIS A 1 95 ? 2.831 -8.340 -2.793 1.00 91.00 95 HIS A N 1
ATOM 701 C CA . HIS A 1 95 ? 4.204 -8.801 -2.687 1.00 91.00 95 HIS A CA 1
ATOM 702 C C . HIS A 1 95 ? 4.466 -9.518 -1.361 1.00 91.00 95 HIS A C 1
ATOM 704 O O . HIS A 1 95 ? 5.109 -10.567 -1.360 1.00 91.00 95 HIS A O 1
ATOM 710 N N . LEU A 1 96 ? 3.934 -9.022 -0.242 1.00 92.06 96 LEU A N 1
ATOM 711 C CA . LEU A 1 96 ? 4.085 -9.684 1.058 1.00 92.06 96 LEU A CA 1
ATOM 712 C C . LEU A 1 96 ? 3.394 -11.055 1.083 1.00 92.06 96 LEU A C 1
ATOM 714 O O . LEU A 1 96 ? 3.994 -12.050 1.497 1.00 92.06 96 LEU A O 1
ATOM 718 N N . VAL A 1 97 ? 2.158 -11.133 0.590 1.00 95.12 97 VAL A N 1
ATOM 719 C CA . VAL A 1 97 ? 1.382 -12.382 0.558 1.00 95.12 97 VAL A CA 1
ATOM 720 C C . VAL A 1 97 ? 2.006 -13.410 -0.385 1.00 95.12 97 VAL A C 1
ATOM 722 O O . VAL A 1 97 ? 2.111 -14.589 -0.029 1.00 95.12 97 VAL A O 1
ATOM 725 N N . ALA A 1 98 ? 2.484 -12.978 -1.553 1.00 92.75 98 ALA A N 1
ATOM 726 C CA . ALA A 1 98 ? 3.238 -13.826 -2.474 1.00 92.75 98 ALA A CA 1
ATOM 727 C C . ALA A 1 98 ? 4.480 -14.445 -1.814 1.00 92.75 98 ALA A C 1
ATOM 729 O O . ALA A 1 98 ? 4.762 -15.624 -2.012 1.00 92.75 98 ALA A O 1
ATOM 730 N N . ASN A 1 99 ? 5.161 -13.690 -0.948 1.00 91.81 99 ASN A N 1
ATOM 731 C CA . ASN A 1 99 ? 6.315 -14.161 -0.178 1.00 91.81 99 ASN A CA 1
ATOM 732 C C . ASN A 1 99 ? 5.951 -14.991 1.067 1.00 91.81 99 ASN A C 1
ATOM 734 O O . ASN A 1 99 ? 6.823 -15.304 1.875 1.00 91.81 99 ASN A O 1
ATOM 738 N N . GLY A 1 100 ? 4.686 -15.384 1.234 1.00 93.81 100 GLY A N 1
ATOM 739 C CA . GLY A 1 100 ? 4.273 -16.298 2.301 1.00 93.81 100 GLY A CA 1
ATOM 740 C C . GLY A 1 100 ? 3.530 -15.648 3.464 1.00 93.81 100 GLY A C 1
ATOM 741 O O . GLY A 1 100 ? 3.039 -16.380 4.321 1.00 93.81 100 GLY A O 1
ATOM 742 N N . ALA A 1 101 ? 3.402 -14.318 3.506 1.00 94.19 101 ALA A N 1
ATOM 743 C CA . ALA A 1 101 ? 2.752 -13.649 4.629 1.00 94.19 101 ALA A CA 1
ATOM 744 C C . ALA A 1 101 ? 1.269 -14.050 4.753 1.00 94.19 101 ALA A C 1
ATOM 746 O O . ALA A 1 101 ? 0.513 -14.033 3.778 1.00 94.19 101 ALA A O 1
ATOM 747 N N . THR A 1 102 ? 0.857 -14.404 5.972 1.00 96.44 102 THR A N 1
ATOM 748 C CA . THR A 1 102 ? -0.543 -14.656 6.368 1.00 96.44 102 THR A CA 1
ATOM 749 C C . THR A 1 102 ? -1.091 -13.575 7.295 1.00 96.44 102 THR A C 1
ATOM 751 O O . THR A 1 102 ? -2.299 -13.491 7.490 1.00 96.44 102 THR A O 1
ATOM 754 N N . LYS A 1 103 ? -0.215 -12.735 7.848 1.00 95.38 103 LYS A N 1
ATOM 755 C CA . LYS A 1 103 ? -0.553 -11.527 8.597 1.00 95.38 103 LYS A CA 1
ATOM 756 C C . LYS A 1 103 ? 0.221 -10.373 7.983 1.00 95.38 103 LYS A C 1
ATOM 758 O O . LYS A 1 103 ? 1.439 -10.460 7.834 1.00 95.38 103 LYS A O 1
ATOM 763 N N . VAL A 1 104 ? -0.482 -9.322 7.592 1.00 95.12 104 VAL A N 1
ATOM 764 C CA . VAL A 1 104 ? 0.105 -8.145 6.952 1.00 95.12 104 VAL A CA 1
ATOM 765 C C . VAL A 1 104 ? -0.353 -6.917 7.712 1.00 95.12 104 VAL A C 1
ATOM 767 O O . VAL A 1 104 ? -1.545 -6.750 7.927 1.00 95.12 104 VAL A O 1
ATOM 770 N N . VAL A 1 105 ? 0.583 -6.052 8.091 1.00 94.06 105 VAL A N 1
ATOM 771 C CA . VAL A 1 105 ? 0.273 -4.714 8.602 1.00 94.06 105 VAL A CA 1
ATOM 772 C C . VAL A 1 105 ? 0.606 -3.726 7.497 1.00 94.06 105 VAL A C 1
ATOM 774 O O . VAL A 1 105 ? 1.742 -3.691 7.026 1.00 94.06 105 VAL A O 1
ATOM 777 N N . SER A 1 106 ? -0.381 -2.955 7.054 1.00 93.50 106 SER A N 1
ATOM 778 C CA . SER A 1 106 ? -0.229 -2.010 5.954 1.00 93.50 106 SER A CA 1
ATOM 779 C C . SER A 1 106 ? -0.693 -0.622 6.372 1.00 93.50 106 SER A C 1
ATOM 781 O O . SER A 1 106 ? -1.826 -0.429 6.815 1.00 93.50 106 SER A O 1
ATOM 783 N N . PHE A 1 107 ? 0.207 0.347 6.229 1.00 93.12 107 PHE A N 1
ATOM 784 C CA . PHE A 1 107 ? -0.095 1.761 6.390 1.00 93.12 107 PHE A CA 1
ATOM 785 C C . PHE A 1 107 ? -0.436 2.327 5.013 1.00 93.12 107 PHE A C 1
ATOM 787 O O . PHE A 1 107 ? 0.428 2.411 4.141 1.00 93.12 107 PHE A O 1
ATOM 794 N N . LEU A 1 108 ? -1.701 2.670 4.807 1.00 92.56 108 LEU A N 1
ATOM 795 C CA . LEU A 1 108 ? -2.234 3.058 3.510 1.00 92.56 108 LEU A CA 1
ATOM 796 C C . LEU A 1 108 ? -2.556 4.550 3.512 1.00 92.56 108 LEU A C 1
ATOM 798 O O . LEU A 1 108 ? -3.382 5.006 4.304 1.00 92.56 108 LEU A O 1
ATOM 802 N N . ASP A 1 109 ? -1.936 5.292 2.592 1.00 88.69 109 ASP A N 1
ATOM 803 C CA . ASP A 1 109 ? -2.472 6.586 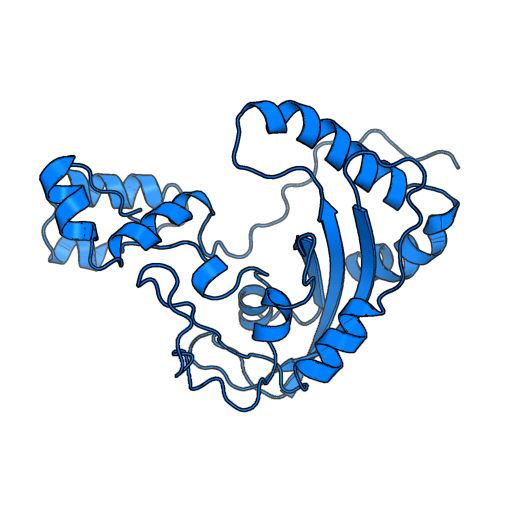2.177 1.00 88.69 109 ASP A CA 1
ATOM 804 C C . ASP A 1 109 ? -3.660 6.337 1.262 1.00 88.69 109 ASP A C 1
ATOM 806 O O . ASP A 1 109 ? -3.582 5.636 0.247 1.00 88.69 109 ASP A O 1
ATOM 810 N N . VAL A 1 110 ? -4.780 6.898 1.671 1.00 83.00 110 VAL A N 1
ATOM 811 C CA . VAL A 1 110 ? -6.056 6.636 1.053 1.00 83.00 110 VAL A CA 1
ATOM 812 C C . VAL A 1 110 ? -6.573 7.858 0.270 1.00 83.00 110 VAL A C 1
ATOM 814 O O . VAL A 1 110 ? -7.463 7.700 -0.563 1.00 83.00 110 VAL A O 1
ATOM 817 N N . GLY A 1 111 ? -5.974 9.047 0.434 1.00 75.81 111 GLY A N 1
ATOM 818 C CA . GLY A 1 111 ? -6.293 10.279 -0.310 1.00 75.81 111 GLY A CA 1
ATOM 819 C C . GLY A 1 111 ? -7.731 10.815 -0.147 1.00 75.81 111 GLY A C 1
ATOM 820 O O . GLY A 1 111 ? -8.676 10.075 0.054 1.00 75.81 111 GLY A O 1
ATOM 821 N N . GLU A 1 112 ? -7.965 12.121 -0.296 1.00 67.56 112 GLU A N 1
ATOM 822 C CA . GLU A 1 112 ? -9.211 12.774 0.175 1.00 67.56 112 GLU A CA 1
ATOM 823 C C . GLU A 1 112 ? -10.571 12.262 -0.359 1.00 67.56 112 GLU A C 1
ATOM 825 O O . GLU A 1 112 ? -11.596 12.549 0.258 1.00 67.56 112 GLU A O 1
ATOM 830 N N . LYS A 1 113 ? -10.640 11.588 -1.520 1.00 64.94 113 LYS A N 1
ATOM 831 C CA . LYS A 1 113 ? -11.921 11.374 -2.238 1.00 64.94 113 LYS A CA 1
ATOM 832 C C . LYS A 1 113 ? -12.338 9.928 -2.488 1.00 64.94 113 LYS A C 1
ATOM 834 O O . LYS A 1 113 ? -13.499 9.715 -2.829 1.00 64.94 113 LYS A O 1
ATOM 839 N N . ASP A 1 114 ? -11.455 8.941 -2.354 1.00 70.25 114 ASP A N 1
ATOM 840 C CA . ASP A 1 114 ? -11.867 7.532 -2.415 1.00 70.25 114 ASP A CA 1
ATOM 841 C C . ASP A 1 114 ? -10.790 6.617 -1.844 1.00 70.25 114 ASP A C 1
ATOM 843 O O . ASP A 1 114 ? -9.924 6.102 -2.559 1.00 70.25 114 ASP A O 1
ATOM 847 N N . TYR A 1 115 ? -10.939 6.381 -0.548 1.00 65.06 115 TYR A N 1
ATOM 848 C CA . TYR A 1 115 ? -9.971 5.718 0.302 1.00 65.06 115 TYR A CA 1
ATOM 849 C C . TYR A 1 115 ? -9.621 4.272 -0.069 1.00 65.06 115 TYR A C 1
ATOM 851 O O . TYR A 1 115 ? -8.667 3.686 0.426 1.00 65.06 115 TYR A O 1
ATOM 859 N N . SER A 1 116 ? -10.395 3.678 -0.966 1.00 79.06 116 SER A N 1
ATOM 860 C CA . SER A 1 116 ? -10.425 2.233 -1.157 1.00 79.06 116 SER A CA 1
ATOM 861 C C . SER A 1 116 ? -9.892 1.775 -2.509 1.00 79.06 116 SER A C 1
ATOM 863 O O . SER A 1 116 ? -9.677 0.583 -2.691 1.00 79.06 116 SER A O 1
ATOM 865 N N . LYS A 1 117 ? -9.689 2.673 -3.487 1.00 81.69 117 LYS A N 1
ATOM 866 C CA . LYS A 1 117 ? -9.501 2.250 -4.891 1.00 81.69 117 LYS A CA 1
ATOM 867 C C . LYS A 1 117 ? -8.273 1.376 -5.101 1.00 81.69 117 LYS A C 1
ATOM 869 O O . LYS A 1 117 ? -8.375 0.363 -5.784 1.00 81.69 117 LYS A O 1
ATOM 874 N N . SER A 1 118 ? -7.121 1.776 -4.567 1.00 82.50 118 SER A N 1
ATOM 875 C CA . SER A 1 118 ? -5.878 1.012 -4.734 1.00 82.50 118 SER A CA 1
ATOM 876 C C . SER A 1 118 ? -5.946 -0.320 -3.996 1.00 82.50 118 SER A C 1
ATOM 878 O O . SER A 1 118 ? -5.563 -1.342 -4.550 1.00 82.50 118 SER A O 1
ATOM 880 N N . PHE A 1 119 ? -6.518 -0.320 -2.793 1.00 90.44 119 PHE A N 1
ATOM 881 C CA . PHE A 1 119 ? -6.699 -1.520 -1.987 1.00 90.44 119 PHE A CA 1
ATOM 882 C C . PHE A 1 119 ? -7.691 -2.511 -2.622 1.00 90.44 119 PHE A C 1
ATOM 884 O O . PHE A 1 119 ? -7.389 -3.690 -2.770 1.00 90.44 119 PHE A O 1
ATOM 891 N N . ALA A 1 120 ? -8.826 -2.026 -3.130 1.00 89.94 120 ALA A N 1
ATOM 892 C CA . ALA A 1 120 ? -9.847 -2.827 -3.805 1.00 89.94 120 ALA A CA 1
ATOM 893 C C . ALA A 1 120 ? -9.366 -3.474 -5.122 1.00 89.94 120 ALA A C 1
ATOM 895 O O . ALA A 1 120 ? -10.041 -4.352 -5.654 1.00 89.94 120 ALA A O 1
ATOM 896 N N . LYS A 1 121 ? -8.211 -3.072 -5.678 1.00 88.12 121 LYS A N 1
ATOM 897 C CA . LYS A 1 121 ? -7.590 -3.743 -6.841 1.00 88.12 121 LYS A CA 1
ATOM 898 C C . LYS A 1 121 ? -6.971 -5.098 -6.507 1.00 88.12 121 LYS A C 1
ATOM 900 O O . LYS A 1 121 ? -6.714 -5.873 -7.425 1.00 88.12 121 LYS A O 1
ATOM 905 N N . LEU A 1 122 ? -6.749 -5.387 -5.225 1.00 92.62 122 LEU A N 1
ATOM 906 C CA . LEU A 1 122 ? -6.269 -6.690 -4.764 1.00 92.62 122 LEU A CA 1
ATOM 907 C C . LEU A 1 122 ? -7.370 -7.762 -4.769 1.00 92.62 122 LEU A C 1
ATOM 909 O O . LEU A 1 122 ? -7.064 -8.945 -4.648 1.00 92.62 122 LEU A O 1
ATOM 913 N N . PHE A 1 123 ? -8.628 -7.351 -4.909 1.00 93.31 123 PHE A N 1
ATOM 914 C CA . PHE A 1 123 ? -9.820 -8.182 -4.764 1.00 93.31 123 PHE A CA 1
ATOM 915 C C . PHE A 1 123 ? -10.527 -8.369 -6.105 1.00 93.31 123 PHE A C 1
ATOM 917 O O . PHE A 1 123 ? -10.267 -7.636 -7.066 1.00 93.31 123 PHE A O 1
ATOM 924 N N . ASP A 1 124 ? -11.421 -9.353 -6.182 1.00 80.81 124 ASP A N 1
ATOM 925 C CA . ASP A 1 124 ? -12.146 -9.646 -7.414 1.00 80.81 124 ASP A CA 1
ATOM 926 C C . ASP A 1 124 ? -13.088 -8.486 -7.787 1.00 80.81 124 ASP A C 1
ATOM 928 O O . ASP A 1 124 ? -14.020 -8.147 -7.052 1.00 80.81 124 ASP A O 1
ATOM 932 N N . GLN A 1 125 ? -12.838 -7.869 -8.947 1.00 70.06 125 GLN A N 1
ATOM 933 C CA . GLN A 1 125 ? -13.663 -6.791 -9.509 1.00 70.06 125 GLN A CA 1
ATOM 934 C C . GLN A 1 125 ? -14.637 -7.296 -10.585 1.00 70.06 125 GLN A C 1
ATOM 936 O O . GLN A 1 125 ? -15.249 -6.490 -11.288 1.00 70.06 125 GLN A O 1
ATOM 941 N N . GLY A 1 126 ? -14.744 -8.612 -10.786 1.00 53.53 126 GLY A N 1
ATOM 942 C CA . GLY A 1 126 ? -15.634 -9.250 -11.757 1.00 53.53 126 GLY A CA 1
ATOM 943 C C . GLY A 1 126 ? -15.234 -9.082 -13.230 1.00 53.53 126 GLY A C 1
ATOM 944 O O . GLY A 1 126 ? -15.732 -9.832 -14.060 1.00 53.53 126 GLY A O 1
ATOM 945 N N . ASN A 1 127 ? -14.341 -8.138 -13.575 1.00 50.94 127 ASN A N 1
ATOM 946 C CA . ASN A 1 127 ? -13.947 -7.825 -14.963 1.00 50.94 127 ASN A CA 1
ATOM 947 C C . ASN A 1 127 ? -12.452 -7.485 -15.163 1.00 50.94 127 ASN A C 1
ATOM 949 O O . ASN A 1 127 ? -12.054 -7.033 -16.241 1.00 50.94 127 ASN A O 1
ATOM 953 N N . THR A 1 128 ? -11.589 -7.671 -14.162 1.00 52.31 128 THR A N 1
ATOM 954 C CA . THR A 1 128 ? -10.143 -7.446 -14.320 1.00 52.31 128 THR A CA 1
ATOM 955 C C . THR A 1 128 ? -9.521 -8.594 -15.112 1.00 52.31 128 THR A C 1
ATOM 957 O O . THR A 1 128 ? -9.158 -9.636 -14.572 1.00 52.31 128 THR A O 1
ATOM 960 N N . VAL A 1 129 ? -9.399 -8.419 -16.427 1.00 48.91 129 VAL A N 1
ATOM 961 C CA . VAL A 1 129 ? -8.774 -9.414 -17.304 1.00 48.91 129 VAL A CA 1
ATOM 962 C C . VAL A 1 129 ? -7.259 -9.405 -17.080 1.00 48.91 129 VAL A C 1
ATOM 964 O O . VAL A 1 129 ? -6.560 -8.541 -17.590 1.00 48.91 129 VAL A O 1
ATOM 967 N N . ASN A 1 130 ? -6.743 -10.360 -16.302 1.00 49.03 130 ASN A N 1
ATOM 968 C CA . ASN A 1 130 ? -5.352 -10.843 -16.334 1.00 49.03 130 ASN A CA 1
ATOM 969 C C . ASN A 1 130 ? -4.271 -9.804 -16.702 1.00 49.03 130 ASN A C 1
ATOM 971 O O . ASN A 1 130 ? -3.572 -9.955 -17.705 1.00 49.03 130 ASN A O 1
ATOM 975 N N . GLY A 1 131 ? -4.106 -8.768 -15.880 1.00 52.47 131 GLY A N 1
ATOM 976 C CA . GLY A 1 131 ? -3.011 -7.810 -16.033 1.00 52.47 131 GLY A CA 1
ATOM 977 C C . GLY A 1 131 ? -3.215 -6.733 -17.096 1.00 52.47 131 GLY A C 1
ATOM 978 O O . GLY A 1 131 ? -2.343 -5.896 -17.236 1.00 52.47 131 GLY A O 1
ATOM 979 N N . LEU A 1 132 ? -4.347 -6.676 -17.796 1.00 50.34 132 LEU A N 1
ATOM 980 C CA . LEU A 1 132 ? -4.750 -5.528 -18.609 1.00 50.34 132 LEU A CA 1
ATOM 981 C C . LEU A 1 132 ? -6.198 -5.215 -18.252 1.00 50.34 132 LEU A C 1
ATOM 983 O O . LEU A 1 132 ? -7.113 -5.938 -18.638 1.00 50.34 132 LEU A O 1
ATOM 987 N N . SER A 1 133 ? -6.433 -4.144 -17.493 1.00 45.94 133 SER A N 1
ATOM 988 C CA . SER A 1 133 ? -7.807 -3.685 -17.297 1.00 45.94 133 SER A CA 1
ATOM 989 C C . SER A 1 133 ? -8.358 -3.265 -18.667 1.00 45.94 133 SER A C 1
ATOM 991 O O . SER A 1 133 ? -7.970 -2.241 -19.223 1.00 45.94 133 SER A O 1
ATOM 993 N N . GLY A 1 134 ? -9.198 -4.124 -19.254 1.00 39.16 134 GLY A N 1
ATOM 994 C CA . GLY A 1 134 ? -9.675 -4.084 -20.643 1.00 39.16 134 GLY A CA 1
ATOM 995 C C . GLY A 1 134 ? -10.600 -2.915 -20.995 1.00 39.16 134 GLY A C 1
ATOM 996 O O . GLY A 1 134 ? -11.449 -3.042 -21.867 1.00 39.16 134 GLY A O 1
ATOM 997 N N . GLY A 1 135 ? -10.452 -1.769 -20.340 1.00 43.28 135 GLY A N 1
ATOM 998 C CA . GLY A 1 135 ? -11.218 -0.566 -20.622 1.00 43.28 135 GLY A CA 1
ATOM 999 C C . GLY A 1 135 ? -10.573 0.655 -19.981 1.00 43.28 135 GLY A C 1
ATOM 1000 O O . GLY A 1 135 ? -10.811 0.949 -18.817 1.00 43.28 135 GLY A O 1
ATOM 1001 N N . GLY A 1 136 ? -9.748 1.380 -20.736 1.00 51.47 136 GLY A N 1
ATOM 1002 C CA . GLY A 1 136 ? -9.509 2.812 -20.513 1.00 51.47 136 GLY A CA 1
ATOM 1003 C C . GLY A 1 136 ? -8.635 3.261 -19.332 1.00 51.47 136 GLY A C 1
ATOM 1004 O O . GLY A 1 136 ? -8.389 4.458 -19.226 1.00 51.47 136 GLY A O 1
ATOM 1005 N N . ASN A 1 137 ? -8.101 2.383 -18.478 1.00 59.19 137 ASN A N 1
ATOM 1006 C CA . ASN A 1 137 ? -7.281 2.807 -17.327 1.00 59.19 137 ASN A CA 1
ATOM 1007 C C . ASN A 1 137 ? -5.794 3.028 -17.665 1.00 59.19 137 ASN A C 1
ATOM 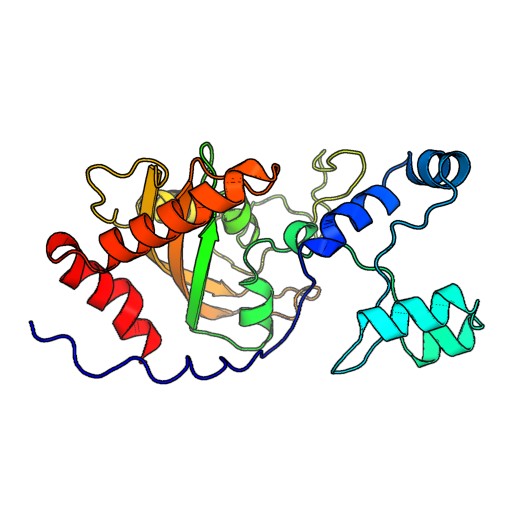1009 O O . ASN A 1 137 ? -4.911 2.700 -16.871 1.00 59.19 137 ASN A O 1
ATOM 1013 N N . SER A 1 138 ? -5.488 3.593 -18.834 1.00 66.94 138 SER A N 1
ATOM 1014 C CA . SER A 1 138 ? -4.162 4.164 -19.072 1.00 66.94 138 SER A CA 1
ATOM 1015 C C . SER A 1 138 ? -4.181 5.642 -18.698 1.00 66.94 138 SER A C 1
ATOM 1017 O O . SER A 1 138 ? -4.932 6.412 -19.300 1.00 66.94 138 SER A O 1
ATOM 1019 N N . ARG A 1 139 ? -3.350 6.075 -17.748 1.00 68.38 139 ARG A N 1
ATOM 1020 C CA . ARG A 1 139 ? -3.152 7.513 -17.504 1.00 68.38 139 ARG A CA 1
ATOM 1021 C C . ARG A 1 139 ? -1.966 7.951 -18.354 1.00 68.38 139 ARG A C 1
ATOM 1023 O O . ARG A 1 139 ? -0.877 7.421 -18.183 1.00 68.38 139 ARG A O 1
ATOM 1030 N N . TRP A 1 140 ? -2.181 8.875 -19.292 1.00 72.75 140 TRP A N 1
ATOM 1031 C CA . TRP A 1 140 ? -1.123 9.379 -20.190 1.00 72.75 140 TRP A CA 1
ATOM 1032 C C . TRP A 1 140 ? -0.456 8.307 -21.077 1.00 72.75 140 TRP A C 1
ATOM 1034 O O . TRP A 1 140 ? 0.706 8.439 -21.461 1.00 72.75 140 TRP A O 1
ATOM 1044 N N . GLY A 1 141 ? -1.189 7.235 -21.398 1.00 74.56 141 GLY A N 1
ATOM 1045 C CA . GLY A 1 141 ? -0.668 6.087 -22.151 1.00 74.56 141 GLY A CA 1
ATOM 1046 C C . GLY A 1 141 ? 0.075 5.055 -21.297 1.00 74.56 141 GLY A C 1
ATOM 1047 O O . GLY A 1 141 ? 0.476 4.022 -21.820 1.00 74.56 141 GLY A O 1
ATOM 1048 N N . VAL A 1 142 ? 0.203 5.285 -19.986 1.00 77.25 142 VAL A N 1
ATOM 1049 C CA . VAL A 1 142 ? 0.834 4.341 -19.057 1.00 77.25 142 VAL A CA 1
ATOM 1050 C C . VAL A 1 142 ? -0.223 3.387 -18.518 1.00 77.25 142 VAL A C 1
ATOM 1052 O O . VAL A 1 142 ? -1.207 3.853 -17.930 1.00 77.25 142 VAL A O 1
ATOM 1055 N N . PRO A 1 143 ? -0.071 2.069 -18.716 1.00 77.88 143 PRO A N 1
ATOM 1056 C CA . PRO A 1 143 ? -1.092 1.124 -18.313 1.00 77.88 143 PRO A CA 1
ATOM 1057 C C . PRO A 1 143 ? -1.060 0.913 -16.792 1.00 77.88 143 PRO A C 1
ATOM 1059 O O . PRO A 1 143 ? -0.013 0.639 -16.213 1.00 77.88 143 PRO A O 1
ATOM 1062 N N . PHE A 1 144 ? -2.222 1.016 -16.143 1.00 77.56 144 PHE A N 1
ATOM 1063 C CA . PHE A 1 144 ? -2.393 0.549 -14.767 1.00 77.56 144 PHE A CA 1
ATOM 1064 C C . PHE A 1 144 ? -2.863 -0.898 -14.789 1.00 77.56 144 PHE A C 1
ATOM 1066 O O . PHE A 1 144 ? -3.972 -1.209 -15.246 1.00 77.56 144 PHE A O 1
ATOM 1073 N N . LEU A 1 145 ? -2.009 -1.781 -14.285 1.00 82.44 145 LEU A N 1
ATOM 1074 C CA . LEU A 1 145 ? -2.284 -3.205 -14.233 1.00 82.44 145 LEU A CA 1
ATOM 1075 C C . LEU A 1 145 ? -2.816 -3.528 -12.839 1.00 82.44 145 LEU A C 1
ATOM 1077 O O . LEU A 1 145 ? -2.292 -3.062 -11.834 1.00 82.44 145 LEU A O 1
ATOM 1081 N N . ALA A 1 146 ? -3.882 -4.312 -12.778 1.00 84.00 146 ALA A N 1
ATOM 1082 C CA . ALA A 1 146 ? -4.408 -4.822 -11.525 1.00 84.00 146 ALA A CA 1
ATOM 1083 C C . ALA A 1 146 ? -4.309 -6.342 -11.556 1.00 84.00 146 ALA A C 1
ATOM 1085 O O . ALA A 1 146 ? -4.672 -6.984 -12.547 1.00 84.00 146 ALA A O 1
ATOM 1086 N N . PHE A 1 147 ? -3.810 -6.897 -10.459 1.00 88.69 147 PHE A N 1
ATOM 1087 C CA . PHE A 1 147 ? -3.591 -8.321 -10.288 1.00 88.69 147 PHE A CA 1
ATOM 1088 C C . PHE A 1 147 ? -4.316 -8.759 -9.016 1.00 88.69 147 PHE A C 1
ATOM 1090 O O . PHE A 1 147 ? -3.681 -8.815 -7.966 1.00 88.69 147 PHE A O 1
ATOM 1097 N N . PRO A 1 148 ? -5.631 -9.039 -9.082 1.00 92.50 148 PRO A N 1
ATOM 1098 C CA . PRO A 1 148 ? -6.363 -9.534 -7.927 1.00 92.50 148 PRO A CA 1
ATOM 1099 C C . PRO A 1 148 ? -5.689 -10.786 -7.365 1.00 92.50 148 PRO A C 1
ATOM 1101 O O . PRO A 1 148 ? -5.348 -11.708 -8.111 1.00 92.50 148 PRO A O 1
ATOM 1104 N N . ILE A 1 149 ? -5.462 -10.797 -6.059 1.00 95.00 149 ILE A N 1
ATOM 1105 C CA . ILE A 1 149 ? -4.857 -11.915 -5.328 1.00 95.00 149 ILE A CA 1
ATOM 1106 C C . ILE A 1 149 ? -5.801 -12.488 -4.279 1.00 95.00 149 ILE A C 1
ATOM 1108 O O . ILE A 1 149 ? -5.461 -13.507 -3.687 1.00 95.00 149 ILE A O 1
ATOM 1112 N N . PHE A 1 150 ? -6.953 -11.858 -4.049 1.00 96.81 150 PHE A N 1
ATOM 1113 C CA . PHE A 1 150 ? -7.947 -12.273 -3.070 1.00 96.81 150 PHE A CA 1
ATOM 1114 C C . PHE A 1 150 ? -9.294 -12.581 -3.726 1.00 96.81 15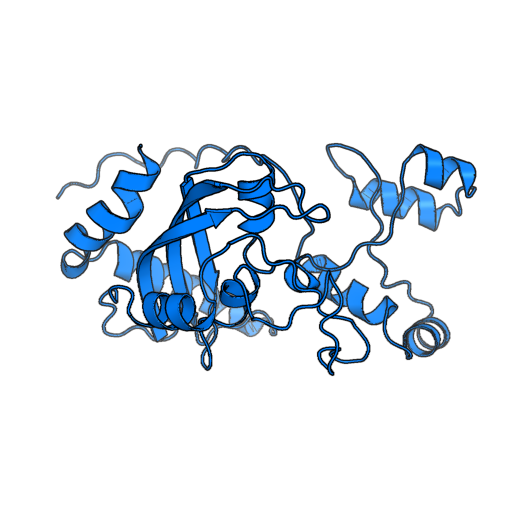0 PHE A C 1
ATOM 1116 O O . PHE A 1 150 ? -9.672 -11.952 -4.714 1.00 96.81 150 PHE A O 1
ATOM 1123 N N . ALA A 1 151 ? -9.997 -13.567 -3.172 1.00 95.81 151 ALA A N 1
ATOM 1124 C CA . ALA A 1 151 ? -11.252 -14.102 -3.695 1.00 95.81 151 ALA A CA 1
ATOM 1125 C C . ALA A 1 151 ? -12.477 -13.269 -3.293 1.00 95.81 151 ALA A C 1
ATOM 1127 O O . ALA A 1 151 ? -13.548 -13.419 -3.877 1.00 95.81 151 ALA A O 1
ATOM 1128 N N . GLU A 1 152 ? -12.351 -12.440 -2.259 1.00 95.25 152 GLU A N 1
ATOM 1129 C CA . GLU A 1 152 ? -13.451 -11.637 -1.747 1.00 95.25 152 GLU A CA 1
ATOM 1130 C C . GLU A 1 152 ? -13.877 -10.566 -2.761 1.00 95.25 152 GLU A C 1
ATOM 1132 O O . GLU A 1 152 ? -13.083 -10.058 -3.555 1.00 95.25 152 GLU A O 1
ATOM 1137 N N . ASN A 1 153 ? -15.164 -10.218 -2.727 1.00 92.50 153 ASN A N 1
ATOM 1138 C CA . ASN A 1 153 ? -15.737 -9.229 -3.628 1.00 92.50 153 ASN A CA 1
ATOM 1139 C C . ASN A 1 153 ? -15.196 -7.827 -3.309 1.00 92.50 153 ASN A C 1
ATOM 1141 O O . ASN A 1 153 ? -15.323 -7.348 -2.180 1.00 92.50 153 ASN A O 1
ATOM 1145 N N . ALA A 1 154 ? -14.659 -7.141 -4.320 1.00 91.38 154 ALA A N 1
ATOM 1146 C CA . ALA A 1 154 ? -14.042 -5.831 -4.139 1.00 91.38 154 ALA A CA 1
ATOM 1147 C C . ALA A 1 154 ? -14.999 -4.759 -3.584 1.00 91.38 154 ALA A C 1
ATOM 1149 O O . ALA A 1 154 ? -14.554 -3.889 -2.837 1.00 91.38 154 ALA A O 1
ATOM 1150 N N . THR A 1 155 ? -16.297 -4.808 -3.910 1.00 89.69 155 THR A N 1
ATOM 1151 C CA . THR A 1 155 ? -17.292 -3.853 -3.391 1.00 89.69 155 THR A CA 1
ATOM 1152 C C . THR A 1 155 ? -17.531 -4.062 -1.901 1.00 89.69 155 THR A C 1
ATOM 1154 O O . THR A 1 155 ? -17.479 -3.097 -1.145 1.00 89.69 155 THR A O 1
ATOM 1157 N N . LEU A 1 156 ? -17.716 -5.312 -1.464 1.00 92.75 156 LEU A N 1
ATOM 1158 C CA . LEU A 1 156 ? -17.931 -5.627 -0.047 1.00 92.75 156 LEU A CA 1
ATOM 1159 C C . LEU A 1 156 ? -16.707 -5.271 0.799 1.00 92.75 156 LEU A C 1
ATOM 1161 O O . LEU A 1 156 ? -16.836 -4.636 1.840 1.00 92.75 156 LEU A O 1
ATOM 1165 N N . ILE A 1 157 ? -15.508 -5.603 0.315 1.00 94.50 157 ILE A N 1
ATOM 1166 C CA . ILE A 1 157 ? -14.264 -5.254 1.008 1.00 94.50 157 ILE A CA 1
ATOM 1167 C C . ILE A 1 157 ? -14.063 -3.741 1.066 1.00 94.50 157 ILE A C 1
ATOM 1169 O O . ILE A 1 157 ? -13.606 -3.211 2.075 1.00 94.50 157 ILE A O 1
ATOM 1173 N N . LYS A 1 158 ? -14.421 -3.017 0.002 1.00 91.62 158 LYS A N 1
ATOM 1174 C CA . LYS A 1 158 ? -14.413 -1.554 0.009 1.00 91.62 158 LYS A CA 1
ATOM 1175 C C . LYS A 1 158 ? -15.359 -0.993 1.072 1.00 91.62 158 LYS A C 1
ATOM 1177 O O . LYS A 1 158 ? -14.986 -0.052 1.766 1.00 91.62 158 LYS A O 1
ATOM 1182 N N . GLU A 1 159 ? -16.561 -1.542 1.201 1.00 92.31 159 GLU A N 1
ATOM 1183 C CA . GLU A 1 159 ? -17.512 -1.132 2.236 1.00 92.31 159 GLU A CA 1
ATOM 1184 C C . GLU A 1 159 ? -16.981 -1.432 3.643 1.00 92.31 159 GLU A C 1
ATOM 1186 O O . GLU A 1 159 ? -17.042 -0.563 4.510 1.00 92.31 159 GLU A O 1
ATOM 1191 N N . GLU A 1 160 ? -16.402 -2.612 3.868 1.00 95.19 160 GLU A N 1
ATOM 1192 C CA . GLU A 1 160 ? -15.775 -2.979 5.143 1.00 95.19 160 GLU A CA 1
ATOM 1193 C C . GLU A 1 160 ? -14.612 -2.034 5.487 1.00 95.19 160 GLU A C 1
ATOM 1195 O O . GLU A 1 160 ? -14.553 -1.484 6.586 1.00 95.19 160 GLU A O 1
ATOM 1200 N N . PHE A 1 161 ? -13.751 -1.743 4.508 1.00 94.31 161 PHE A N 1
ATOM 1201 C CA . PHE A 1 161 ? -12.633 -0.807 4.631 1.00 94.31 161 PHE A CA 1
ATOM 1202 C C . PHE A 1 161 ? -13.085 0.609 5.026 1.00 94.31 161 PHE A C 1
ATOM 1204 O O . PHE A 1 161 ? -12.492 1.247 5.895 1.00 94.31 161 PHE A O 1
ATOM 1211 N N . LEU A 1 162 ? -14.147 1.121 4.398 1.00 91.88 162 LEU A N 1
ATOM 1212 C CA . LEU A 1 162 ? -14.687 2.454 4.694 1.00 91.88 162 LEU A CA 1
ATOM 1213 C C . LEU A 1 162 ? -15.363 2.535 6.071 1.00 91.88 162 LEU A C 1
ATOM 1215 O O . LEU A 1 162 ? -15.491 3.630 6.624 1.00 91.88 162 LEU A O 1
ATOM 1219 N N . ASN A 1 163 ? -15.777 1.391 6.619 1.00 94.75 163 ASN A N 1
ATOM 1220 C CA . ASN A 1 163 ? -16.418 1.272 7.926 1.00 94.75 163 ASN A CA 1
ATOM 1221 C C . ASN A 1 163 ? -15.451 0.868 9.049 1.00 94.75 163 ASN A C 1
ATOM 1223 O O . ASN A 1 163 ? -15.900 0.638 10.174 1.00 94.75 163 ASN A O 1
ATOM 1227 N N . LEU A 1 164 ? -14.141 0.814 8.778 1.00 96.44 164 LEU A N 1
ATOM 1228 C CA . LEU A 1 164 ? -13.143 0.563 9.813 1.00 96.44 164 LEU A CA 1
ATOM 1229 C C . LEU A 1 164 ? -13.281 1.562 10.979 1.00 96.44 164 LEU A C 1
ATOM 1231 O O . LEU A 1 164 ? -13.564 2.748 10.749 1.00 96.44 164 LEU A O 1
ATOM 1235 N N . PRO A 1 165 ? -13.034 1.118 12.226 1.00 97.69 165 PRO A N 1
ATOM 1236 C CA . PRO A 1 165 ? -13.024 1.990 13.390 1.00 97.69 165 PRO A CA 1
ATOM 1237 C C . PRO A 1 165 ? -12.178 3.247 13.178 1.00 97.69 165 PRO A C 1
ATOM 1239 O O . PRO A 1 165 ? -11.000 3.193 12.816 1.00 97.69 165 PRO A O 1
ATOM 1242 N N . LYS A 1 166 ? -12.796 4.404 13.415 1.00 96.56 166 LYS A N 1
ATOM 1243 C CA . LYS A 1 166 ? -12.138 5.704 13.286 1.00 96.56 166 LYS A CA 1
ATOM 1244 C C . LYS A 1 166 ? -11.370 6.022 14.561 1.00 96.56 166 LYS A C 1
ATOM 1246 O O . LYS A 1 166 ? -11.909 5.918 15.660 1.00 96.56 166 LYS A O 1
ATOM 1251 N N . VAL A 1 167 ? -10.129 6.457 14.400 1.00 97.62 167 VAL A N 1
ATOM 1252 C CA . VAL A 1 167 ? -9.288 6.952 15.488 1.00 97.62 167 VAL A CA 1
ATOM 1253 C C . VAL A 1 167 ? -9.679 8.398 15.775 1.00 97.62 167 VAL A C 1
ATOM 1255 O O . VAL A 1 167 ? -9.824 9.209 14.864 1.00 97.62 167 VAL A O 1
ATOM 1258 N N . TYR A 1 168 ? -9.859 8.745 17.044 1.00 97.19 168 TYR A N 1
ATOM 1259 C CA . TYR A 1 168 ? -10.188 10.107 17.450 1.00 97.19 168 TYR A CA 1
ATOM 1260 C C . TYR A 1 168 ? -8.966 11.032 17.318 1.00 97.19 168 TYR A C 1
ATOM 1262 O O . TYR A 1 168 ? -7.930 10.770 17.928 1.00 97.19 168 TYR A O 1
ATOM 1270 N N . HIS A 1 169 ? -9.083 12.121 16.551 1.00 95.75 169 HIS A N 1
ATOM 1271 C CA . HIS A 1 169 ? -7.985 13.068 16.291 1.00 95.75 169 HIS A CA 1
ATOM 1272 C C . HIS A 1 169 ? -8.458 14.547 16.287 1.00 95.75 169 HIS A C 1
ATOM 1274 O O . HIS A 1 169 ? -8.428 15.243 15.269 1.00 95.75 169 HIS A O 1
ATOM 1280 N N . PRO A 1 170 ? -8.966 15.069 17.415 1.00 92.50 170 PRO A N 1
ATOM 1281 C CA . PRO A 1 170 ? -9.501 16.427 17.467 1.00 92.50 170 PRO A CA 1
ATOM 1282 C C . PRO A 1 170 ? -8.396 17.465 17.239 1.00 92.50 170 PRO A C 1
ATOM 1284 O O . PRO A 1 170 ? -7.294 17.344 17.768 1.00 92.50 170 PRO A O 1
ATOM 1287 N N . GLY A 1 171 ? -8.714 18.526 16.496 1.00 93.19 171 GLY A N 1
ATOM 1288 C CA . GLY A 1 171 ? -7.798 19.654 16.300 1.00 93.19 171 GLY A CA 1
ATOM 1289 C C . GLY A 1 171 ? -6.660 19.410 15.305 1.00 93.19 171 GLY A C 1
ATOM 1290 O O . GLY A 1 171 ? -5.816 20.289 15.157 1.00 93.19 171 GLY A O 1
ATOM 1291 N N . SER A 1 172 ? -6.642 18.273 14.603 1.00 95.94 172 SER A N 1
ATOM 1292 C CA . SER A 1 172 ? -5.692 18.023 13.516 1.00 95.94 172 SER A CA 1
ATOM 1293 C C . SER A 1 172 ? -5.841 19.039 12.381 1.00 95.94 172 SER A C 1
ATOM 1295 O O . SER A 1 172 ? -6.933 19.244 11.837 1.00 95.94 172 SER A O 1
ATOM 1297 N N . LYS A 1 173 ? -4.727 19.659 11.994 1.00 95.38 173 LYS A N 1
ATOM 1298 C CA . LYS A 1 173 ? -4.643 20.597 10.878 1.00 95.38 173 LYS A CA 1
ATOM 1299 C C . LYS A 1 173 ? -4.577 19.844 9.554 1.00 95.38 173 LYS A C 1
ATOM 1301 O O . LYS A 1 173 ? -5.366 20.154 8.654 1.00 95.38 173 LYS A O 1
ATOM 1306 N N . TYR A 1 174 ? -3.719 18.831 9.449 1.00 94.19 174 TYR A N 1
ATOM 1307 C CA . TYR A 1 174 ? -3.469 18.122 8.190 1.00 94.19 174 TYR A CA 1
ATOM 1308 C C . TYR A 1 174 ? -4.083 16.730 8.138 1.00 94.19 174 TYR A C 1
ATOM 1310 O O . TYR A 1 174 ? -4.580 16.341 7.084 1.00 94.19 174 TYR A O 1
ATOM 1318 N N . LEU A 1 175 ? -4.105 16.003 9.255 1.00 94.69 175 LEU A N 1
ATOM 1319 C CA . LEU A 1 175 ? -4.735 14.694 9.355 1.00 94.69 175 LEU A CA 1
ATOM 1320 C C . LEU A 1 175 ? -6.258 14.842 9.258 1.00 94.69 175 LEU A C 1
ATOM 1322 O O . LEU A 1 175 ? -6.903 15.435 10.125 1.00 94.69 175 LEU A O 1
ATOM 1326 N N . LYS A 1 176 ? -6.839 14.312 8.179 1.00 93.75 176 LYS A N 1
ATOM 1327 C CA . LYS A 1 176 ? -8.286 14.389 7.908 1.00 93.75 176 LYS A CA 1
ATOM 1328 C C . LYS A 1 176 ? -9.038 13.133 8.275 1.00 93.75 176 LYS A C 1
ATOM 1330 O O . LYS A 1 176 ? -10.197 13.217 8.667 1.00 93.75 176 LYS A O 1
ATOM 1335 N N . HIS A 1 177 ? -8.378 11.993 8.148 1.00 93.50 177 HIS A N 1
ATOM 1336 C CA . HIS A 1 177 ? -8.955 10.705 8.477 1.00 93.50 177 HIS A CA 1
ATOM 1337 C C . HIS A 1 177 ? -7.857 9.781 8.975 1.00 93.50 177 HIS A C 1
ATOM 1339 O O . HIS A 1 177 ? -6.773 9.734 8.391 1.00 93.50 177 HIS A O 1
ATOM 1345 N N . LEU A 1 178 ? -8.169 9.036 10.027 1.00 95.88 178 LEU A N 1
ATOM 1346 C CA . LEU A 1 178 ? -7.364 7.935 10.527 1.00 95.88 178 LEU A CA 1
ATOM 1347 C C . LEU A 1 178 ? -8.313 6.819 10.956 1.00 95.88 178 LEU A C 1
ATOM 1349 O O . LEU A 1 178 ? -9.180 7.033 11.804 1.00 95.88 178 LEU A O 1
ATOM 1353 N N . SER A 1 179 ? -8.160 5.632 10.383 1.00 96.75 179 SER A N 1
ATOM 1354 C CA . SER A 1 179 ? -8.891 4.437 10.807 1.00 96.75 179 SER A CA 1
ATOM 1355 C C . SER A 1 179 ? -7.956 3.250 10.936 1.00 96.75 179 SER A C 1
ATOM 1357 O O . SER A 1 179 ? -6.969 3.147 10.204 1.00 96.75 179 SER A O 1
ATOM 1359 N N . ILE A 1 180 ? -8.275 2.362 11.873 1.00 97.56 180 ILE A N 1
ATOM 1360 C CA . ILE A 1 180 ? -7.530 1.127 12.103 1.00 97.56 180 ILE A CA 1
ATOM 1361 C C . ILE A 1 180 ? -8.480 -0.050 12.225 1.00 97.56 180 ILE A C 1
ATOM 1363 O O . ILE A 1 180 ? -9.571 0.084 12.774 1.00 97.56 180 ILE A O 1
ATOM 1367 N N . GLY A 1 181 ? -8.061 -1.195 11.708 1.00 96.94 181 GLY A N 1
ATOM 1368 C CA . GLY A 1 181 ? -8.788 -2.443 11.881 1.00 96.94 181 GLY A CA 1
ATOM 1369 C C . GLY A 1 181 ? -8.243 -3.555 11.003 1.00 96.94 181 GLY A C 1
ATOM 1370 O O . GLY A 1 181 ? -7.228 -3.389 10.324 1.00 96.94 181 GLY A O 1
ATOM 1371 N N . THR A 1 182 ? -8.932 -4.689 11.019 1.00 97.62 182 THR A N 1
ATOM 1372 C CA . THR A 1 182 ? -8.472 -5.913 10.363 1.00 97.62 182 THR A CA 1
ATOM 1373 C C . THR A 1 182 ? -9.469 -6.392 9.322 1.00 97.62 182 THR A C 1
ATOM 1375 O O . THR A 1 182 ? -10.635 -6.616 9.628 1.00 97.62 182 THR A O 1
ATOM 1378 N N . LEU A 1 183 ? -8.984 -6.623 8.106 1.00 97.38 183 LEU A N 1
ATOM 1379 C CA . LEU A 1 183 ? -9.736 -7.240 7.017 1.00 97.38 183 LEU A CA 1
ATOM 1380 C C . LEU A 1 183 ? -9.247 -8.667 6.804 1.00 97.38 183 LEU A C 1
ATOM 1382 O O . LEU A 1 183 ? -8.060 -8.960 6.957 1.00 97.38 183 LEU A O 1
ATOM 1386 N N . HIS A 1 184 ? -10.161 -9.558 6.439 1.00 98.06 184 HIS A N 1
ATOM 1387 C CA . HIS A 1 184 ? -9.857 -10.970 6.243 1.00 98.06 184 HIS A CA 1
ATOM 1388 C C . HIS A 1 184 ? -10.040 -11.332 4.779 1.00 98.06 184 HIS A C 1
ATOM 1390 O O . HIS A 1 184 ? -11.075 -11.043 4.186 1.00 98.06 184 HIS A O 1
ATOM 1396 N N . ALA A 1 185 ? -9.029 -11.979 4.210 1.00 98.12 185 ALA A N 1
ATOM 1397 C CA . ALA A 1 185 ? -9.013 -12.316 2.801 1.00 98.12 185 ALA A CA 1
ATOM 1398 C C . ALA A 1 185 ? -8.547 -13.754 2.555 1.00 98.12 185 ALA A C 1
ATOM 1400 O O . ALA A 1 185 ? -7.871 -14.375 3.383 1.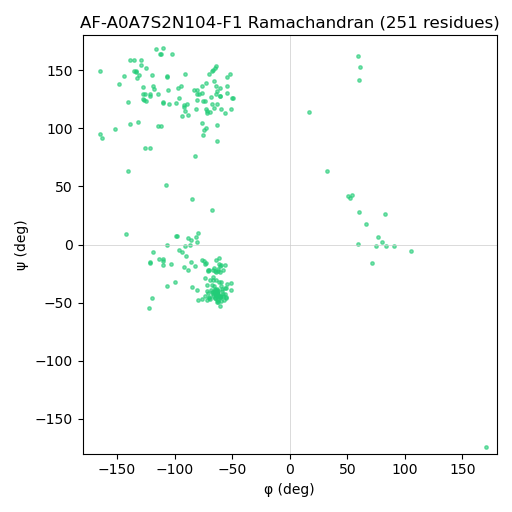00 98.12 185 ALA A O 1
ATOM 1401 N N . THR A 1 186 ? -8.900 -14.287 1.392 1.00 98.38 186 THR A N 1
ATOM 1402 C CA . THR A 1 186 ? -8.557 -15.634 0.946 1.00 98.38 186 THR A CA 1
ATOM 1403 C C . THR A 1 186 ? -7.852 -15.533 -0.384 1.00 98.38 186 THR A C 1
ATOM 1405 O O . THR A 1 186 ? -8.404 -14.986 -1.333 1.00 98.38 186 THR A O 1
ATOM 1408 N N . THR A 1 187 ? -6.639 -16.064 -0.480 1.00 97.75 187 THR A N 1
ATOM 1409 C CA . THR A 1 187 ? -5.871 -15.948 -1.717 1.00 97.75 187 THR A CA 1
ATOM 1410 C C . THR A 1 187 ? -6.522 -16.688 -2.886 1.00 97.75 187 THR A C 1
ATOM 1412 O O . THR A 1 187 ? -7.181 -17.717 -2.699 1.00 97.75 187 THR A O 1
ATOM 1415 N N . VAL A 1 188 ? -6.271 -16.201 -4.102 1.00 95.88 188 VAL A N 1
ATOM 1416 C CA . VAL A 1 188 ? -6.504 -16.903 -5.374 1.00 95.88 188 VAL A CA 1
ATOM 1417 C C . VAL A 1 188 ? -5.178 -17.220 -6.067 1.00 95.88 188 VAL A C 1
ATOM 1419 O O . VAL A 1 188 ? -4.130 -16.652 -5.735 1.00 95.88 188 VAL A O 1
ATOM 1422 N N . ASP A 1 189 ? -5.220 -18.126 -7.042 1.00 94.88 189 ASP A N 1
ATOM 1423 C CA . ASP A 1 189 ? -4.074 -18.388 -7.908 1.00 94.88 189 ASP A CA 1
ATOM 1424 C C . ASP A 1 189 ? -3.800 -17.163 -8.784 1.00 94.88 189 ASP A C 1
ATOM 1426 O O . ASP A 1 189 ? -4.646 -16.737 -9.572 1.00 94.88 189 ASP A O 1
ATOM 1430 N N . ASN A 1 190 ? -2.596 -16.605 -8.677 1.00 91.81 190 ASN A N 1
ATOM 1431 C CA . ASN A 1 190 ? -2.161 -15.504 -9.525 1.00 91.81 190 ASN A CA 1
ATOM 1432 C C . ASN A 1 190 ? -0.709 -15.721 -9.944 1.00 91.81 190 ASN A C 1
ATOM 1434 O O . ASN A 1 190 ? 0.221 -15.476 -9.179 1.00 91.81 190 ASN A O 1
ATOM 1438 N N . LYS A 1 191 ? -0.504 -16.152 -11.193 1.00 91.81 191 LYS A N 1
ATOM 1439 C CA . LYS A 1 191 ? 0.831 -16.451 -11.736 1.00 91.81 191 LYS A CA 1
ATOM 1440 C C . LYS A 1 191 ? 1.758 -15.235 -11.840 1.00 91.81 191 LYS A C 1
ATOM 1442 O O . LYS A 1 191 ? 2.965 -15.416 -11.922 1.00 91.81 191 LYS A O 1
ATOM 1447 N N . TRP A 1 192 ? 1.203 -14.022 -11.895 1.00 88.94 192 TRP A N 1
ATOM 1448 C CA . TRP A 1 192 ? 1.984 -12.791 -12.035 1.00 88.94 192 TRP A CA 1
ATOM 1449 C C . TRP A 1 192 ? 2.558 -12.343 -10.696 1.00 88.94 192 TRP A C 1
ATOM 1451 O O . TRP A 1 192 ? 3.702 -11.906 -10.640 1.00 88.94 192 TRP A O 1
ATOM 1461 N N . MET A 1 193 ? 1.773 -12.495 -9.628 1.00 89.69 193 MET A N 1
ATOM 1462 C CA . MET A 1 193 ? 2.216 -12.207 -8.264 1.00 89.69 193 MET A CA 1
ATOM 1463 C C . MET A 1 193 ? 2.875 -13.414 -7.590 1.00 89.69 193 MET A C 1
ATOM 1465 O O . MET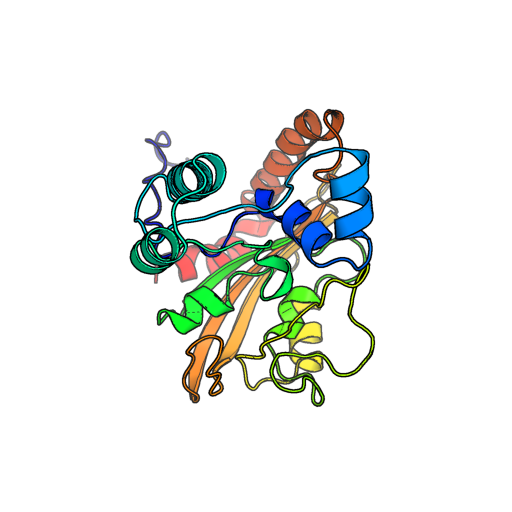 A 1 193 ? 3.651 -13.231 -6.665 1.00 89.69 193 MET A O 1
ATOM 1469 N N . GLY A 1 194 ? 2.610 -14.639 -8.051 1.00 91.44 194 GLY A N 1
ATOM 1470 C CA . GLY A 1 194 ? 3.128 -15.871 -7.452 1.00 91.44 194 GLY A CA 1
ATOM 1471 C C . GLY A 1 194 ? 2.313 -16.371 -6.255 1.00 91.44 194 GLY A C 1
ATOM 1472 O O . GLY A 1 194 ? 2.860 -17.043 -5.385 1.00 91.44 194 GLY A O 1
ATOM 1473 N N . THR A 1 195 ? 1.018 -16.046 -6.176 1.00 94.62 195 THR A N 1
ATOM 1474 C CA . THR A 1 195 ? 0.136 -16.521 -5.095 1.00 94.62 195 THR A CA 1
ATOM 1475 C C . THR A 1 195 ? -0.548 -17.834 -5.467 1.00 94.62 195 THR A C 1
ATOM 1477 O O . THR A 1 195 ? -0.892 -18.058 -6.628 1.00 94.62 195 THR A O 1
ATOM 1480 N N . THR A 1 196 ? -0.771 -18.688 -4.465 1.00 96.25 196 THR A N 1
ATOM 1481 C CA . THR A 1 196 ? -1.577 -19.918 -4.564 1.00 96.25 196 THR A CA 1
ATOM 1482 C C . THR A 1 196 ? -2.909 -19.720 -3.853 1.00 96.25 196 THR A C 1
ATOM 1484 O O . THR A 1 196 ? -2.941 -19.070 -2.806 1.00 96.25 196 THR A O 1
ATOM 1487 N N . ALA A 1 197 ? -3.988 -20.291 -4.380 1.00 97.69 197 ALA A N 1
ATOM 1488 C CA . ALA A 1 197 ? -5.328 -20.180 -3.823 1.00 97.69 197 ALA A CA 1
ATOM 1489 C C . ALA A 1 197 ? -5.485 -20.807 -2.422 1.00 97.69 197 ALA A C 1
ATOM 1491 O O . ALA A 1 197 ? -4.800 -21.763 -2.055 1.00 97.69 197 ALA A O 1
ATOM 1492 N N . GLY A 1 198 ? -6.446 -20.288 -1.652 1.00 97.44 198 GLY A N 1
ATOM 1493 C CA . GLY A 1 198 ? -6.960 -20.914 -0.428 1.00 97.44 198 GLY A CA 1
ATOM 1494 C C . GLY A 1 198 ? -6.267 -20.527 0.882 1.00 97.44 198 GLY A C 1
ATOM 1495 O O . GLY A 1 198 ? -6.699 -20.969 1.948 1.00 97.44 198 GLY A O 1
ATOM 1496 N N . ARG A 1 199 ? -5.231 -19.682 0.857 1.00 98.06 199 ARG A N 1
ATOM 1497 C CA . ARG A 1 199 ? -4.564 -19.195 2.074 1.00 98.06 199 ARG A CA 1
ATOM 1498 C C . ARG A 1 199 ? -5.393 -18.088 2.716 1.00 98.06 199 ARG A C 1
ATOM 1500 O O . ARG A 1 199 ? -5.756 -17.124 2.049 1.00 98.06 199 ARG A O 1
ATOM 1507 N N . LYS A 1 200 ? -5.653 -18.202 4.018 1.00 98.38 200 LYS A N 1
ATOM 1508 C CA . LYS A 1 200 ? -6.274 -17.134 4.810 1.00 98.38 200 LYS A CA 1
ATOM 1509 C C . LYS A 1 200 ? -5.228 -16.092 5.194 1.00 98.38 200 LYS A C 1
ATOM 1511 O O . LYS A 1 200 ? -4.160 -16.451 5.691 1.00 98.38 200 LYS A O 1
ATOM 1516 N N . VAL A 1 201 ? -5.543 -14.827 4.944 1.00 98.19 201 VAL A N 1
ATOM 1517 C CA . VAL A 1 201 ? -4.683 -13.679 5.229 1.00 98.19 201 VAL A CA 1
ATOM 1518 C C . VAL A 1 201 ? -5.457 -12.677 6.081 1.00 98.19 201 VAL A C 1
ATOM 1520 O O . VAL A 1 201 ? -6.571 -12.297 5.726 1.00 98.19 201 VAL A O 1
ATOM 1523 N N . ALA A 1 202 ? -4.859 -12.249 7.190 1.00 97.81 202 ALA A N 1
ATOM 1524 C CA . ALA A 1 202 ? -5.316 -11.113 7.982 1.00 97.81 202 ALA A CA 1
ATOM 1525 C C . ALA A 1 202 ? -4.536 -9.861 7.565 1.00 97.81 202 ALA A C 1
ATOM 1527 O O . ALA A 1 202 ? -3.302 -9.863 7.551 1.00 97.81 202 ALA A O 1
ATOM 1528 N N . ILE A 1 203 ? -5.254 -8.803 7.201 1.00 97.69 203 ILE A N 1
ATOM 1529 C CA . ILE A 1 203 ? -4.692 -7.530 6.755 1.00 97.69 203 ILE A CA 1
ATOM 1530 C C . ILE A 1 203 ? -5.068 -6.471 7.788 1.00 97.69 203 ILE A C 1
ATOM 1532 O O . ILE A 1 203 ? -6.195 -5.980 7.808 1.00 97.69 203 ILE A O 1
ATOM 1536 N N . HIS A 1 204 ? -4.117 -6.120 8.642 1.00 97.12 204 HIS A N 1
ATOM 1537 C CA . HIS A 1 204 ? -4.228 -5.027 9.596 1.00 97.12 204 HIS A CA 1
ATOM 1538 C C . HIS A 1 204 ? -3.928 -3.721 8.871 1.00 97.12 204 HIS A C 1
ATOM 1540 O O . HIS A 1 204 ? -2.830 -3.511 8.350 1.00 97.12 204 HIS A O 1
ATOM 1546 N N . VAL A 1 205 ? -4.920 -2.850 8.803 1.00 96.19 205 VAL A N 1
ATOM 1547 C CA . VAL A 1 205 ? -4.855 -1.602 8.055 1.00 96.19 205 VAL A CA 1
ATOM 1548 C C . VAL A 1 205 ? -4.717 -0.440 9.023 1.00 96.19 205 VAL A C 1
ATOM 1550 O O . VAL A 1 205 ? -5.489 -0.321 9.970 1.00 96.19 205 VAL A O 1
ATOM 1553 N N . VAL A 1 206 ? -3.785 0.462 8.723 1.00 96.25 206 VAL A N 1
ATOM 1554 C CA . VAL A 1 206 ? -3.780 1.839 9.222 1.00 96.25 206 VAL A CA 1
ATOM 1555 C C . VAL A 1 206 ? -4.041 2.750 8.030 1.00 96.25 206 VAL A C 1
ATOM 1557 O O . VAL A 1 206 ? -3.165 2.961 7.200 1.00 96.25 206 VAL A O 1
ATOM 1560 N N . SER A 1 207 ? -5.270 3.239 7.907 1.00 95.12 207 SER A N 1
ATOM 1561 C CA . SER A 1 207 ? -5.728 4.032 6.765 1.00 95.12 207 SER A CA 1
ATOM 1562 C C . SER A 1 207 ? -5.691 5.512 7.115 1.00 95.12 207 SER A C 1
ATOM 1564 O O . SER A 1 207 ? -6.362 5.937 8.058 1.00 95.12 207 SER A O 1
ATOM 1566 N N . VAL A 1 208 ? -4.935 6.297 6.347 1.00 94.44 208 VAL A N 1
ATOM 1567 C CA . VAL A 1 208 ? -4.650 7.707 6.635 1.00 94.44 208 VAL A CA 1
ATOM 1568 C C . VAL A 1 208 ? -4.979 8.611 5.452 1.00 94.44 208 VAL A C 1
ATOM 1570 O O . VAL A 1 208 ? -4.613 8.327 4.318 1.00 94.44 208 VAL A O 1
ATOM 1573 N N . SER A 1 209 ? -5.636 9.738 5.727 1.00 92.31 209 SER A N 1
ATOM 1574 C CA . SER A 1 209 ? -5.845 10.827 4.767 1.00 92.31 209 SER A CA 1
ATOM 1575 C C . SER A 1 209 ? -5.199 12.108 5.262 1.00 92.31 209 SER A C 1
ATOM 1577 O O . SER A 1 209 ? -5.409 12.498 6.415 1.00 92.31 209 SER A O 1
ATOM 1579 N N . SER A 1 210 ? -4.513 12.815 4.366 1.00 91.75 210 SER A N 1
ATOM 1580 C CA . SER A 1 210 ? -3.828 14.074 4.668 1.00 91.75 210 SER A CA 1
ATOM 1581 C C . SER A 1 210 ? -4.182 15.193 3.693 1.00 91.75 210 SER A C 1
ATOM 1583 O O . SER A 1 210 ? -4.595 14.932 2.565 1.00 91.75 210 SER A O 1
ATOM 1585 N N . LEU A 1 211 ? -3.977 16.436 4.134 1.00 89.38 211 LEU A N 1
ATOM 1586 C CA . LEU A 1 211 ? -3.825 17.601 3.254 1.00 89.38 211 LEU A CA 1
ATOM 1587 C C . LEU A 1 211 ? -2.390 17.800 2.759 1.00 89.38 211 LEU A C 1
ATOM 1589 O O . LEU A 1 211 ? -2.186 18.577 1.830 1.00 89.38 211 LEU A O 1
ATOM 1593 N N . VAL A 1 212 ? -1.409 17.144 3.381 1.00 87.06 212 VAL A N 1
ATOM 1594 C CA . VAL A 1 212 ? -0.009 17.218 2.955 1.00 87.06 212 VAL A CA 1
ATOM 1595 C C . VAL A 1 212 ? 0.187 16.274 1.778 1.00 87.06 212 VAL A C 1
ATOM 1597 O O . VAL A 1 212 ? -0.081 15.077 1.889 1.00 87.06 212 VAL A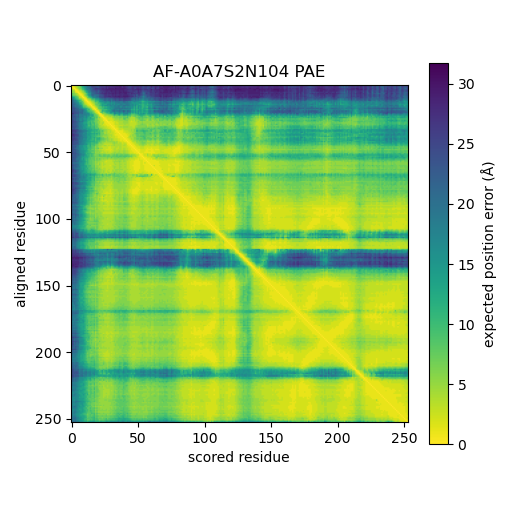 O 1
ATOM 1600 N N . TRP A 1 213 ? 0.677 16.817 0.669 1.00 79.19 213 TRP A N 1
ATOM 1601 C CA . TRP A 1 213 ? 1.069 16.059 -0.514 1.00 79.19 213 TRP A CA 1
ATOM 1602 C C . TRP A 1 213 ? 2.595 16.079 -0.672 1.00 79.19 213 TRP A C 1
ATOM 1604 O O . TRP A 1 213 ? 3.296 16.777 0.051 1.00 79.19 213 TRP A O 1
ATOM 1614 N N . VAL A 1 214 ? 3.124 15.247 -1.571 1.00 68.31 214 VAL A N 1
ATOM 1615 C CA . VAL A 1 214 ? 4.567 15.170 -1.875 1.00 68.31 214 VAL A CA 1
ATOM 1616 C C . VAL A 1 214 ? 4.817 15.786 -3.250 1.00 68.31 214 VAL A C 1
ATOM 1618 O O . VAL A 1 214 ? 5.367 15.141 -4.138 1.00 68.31 214 VAL A O 1
ATOM 1621 N N . ASN A 1 215 ? 4.328 17.004 -3.485 1.00 65.69 215 ASN A N 1
ATOM 1622 C CA . ASN A 1 215 ? 4.456 17.636 -4.801 1.00 65.69 215 ASN A CA 1
ATOM 1623 C C . ASN A 1 215 ? 5.203 18.973 -4.762 1.00 65.69 215 ASN A C 1
ATOM 1625 O O . ASN A 1 215 ? 5.664 19.443 -5.801 1.00 65.69 215 ASN A O 1
ATOM 1629 N N . THR A 1 216 ? 5.371 19.592 -3.592 1.00 60.69 216 THR A N 1
ATOM 1630 C CA . THR A 1 216 ? 6.085 20.865 -3.462 1.00 60.69 216 THR A CA 1
ATOM 1631 C C . THR A 1 216 ? 7.055 20.879 -2.281 1.00 60.69 216 THR A C 1
ATOM 1633 O O . THR A 1 216 ? 6.848 20.242 -1.254 1.00 60.69 216 THR A O 1
ATOM 1636 N N . LEU A 1 217 ? 8.148 21.641 -2.413 1.00 63.44 217 LEU A N 1
ATOM 1637 C CA . LEU A 1 217 ? 9.173 21.752 -1.367 1.00 63.44 217 LEU A CA 1
ATOM 1638 C C . LEU A 1 217 ? 8.645 22.387 -0.063 1.00 63.44 217 LEU A C 1
ATOM 1640 O O . LEU A 1 217 ? 9.202 22.141 1.004 1.00 63.44 217 LEU A O 1
ATOM 1644 N N . ASN A 1 218 ? 7.570 23.179 -0.138 1.00 61.03 218 ASN A N 1
ATOM 1645 C CA . ASN A 1 218 ? 6.956 23.820 1.030 1.00 61.03 218 ASN A CA 1
ATOM 1646 C C . ASN A 1 218 ? 6.223 22.812 1.937 1.00 61.03 218 ASN A C 1
ATOM 1648 O O . ASN A 1 218 ? 6.085 23.052 3.132 1.00 61.03 218 ASN A O 1
ATOM 1652 N N . GLU A 1 219 ? 5.812 21.663 1.399 1.00 68.81 219 GLU A N 1
ATOM 1653 C CA . GLU A 1 219 ? 5.074 20.626 2.133 1.00 68.81 219 GLU A CA 1
ATOM 1654 C C . GLU A 1 219 ? 5.977 19.831 3.098 1.00 68.81 219 GLU A C 1
ATOM 1656 O O . GLU A 1 219 ? 5.486 19.166 4.009 1.00 68.81 219 GLU A O 1
ATOM 1661 N N . PHE A 1 220 ? 7.310 19.933 2.979 1.00 74.88 220 PHE A N 1
ATOM 1662 C CA . PHE A 1 220 ? 8.234 19.213 3.866 1.00 74.88 220 PHE A CA 1
ATOM 1663 C C . PHE A 1 220 ? 8.159 19.677 5.323 1.00 74.88 220 PHE A C 1
ATOM 1665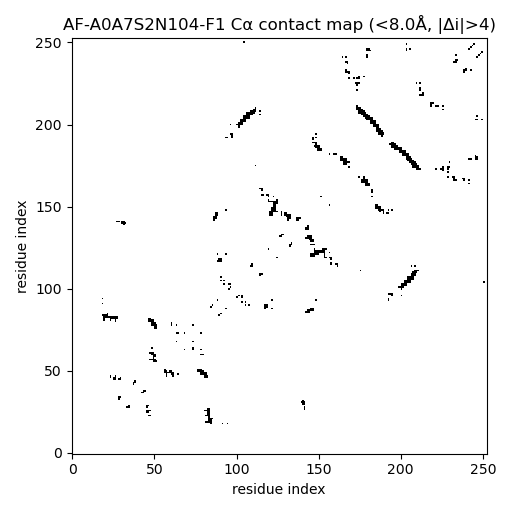 O O . PHE A 1 220 ? 8.281 18.853 6.231 1.00 74.88 220 PHE A O 1
ATOM 1672 N N . THR A 1 221 ? 7.943 20.973 5.577 1.00 78.62 221 THR A N 1
ATOM 1673 C CA . THR A 1 221 ? 7.756 21.462 6.953 1.00 78.62 221 THR A CA 1
ATOM 1674 C C . THR A 1 221 ? 6.439 20.959 7.543 1.00 78.62 221 THR A C 1
ATOM 1676 O O . THR A 1 221 ? 6.402 20.535 8.698 1.00 78.62 221 THR A O 1
ATOM 1679 N N . GLU A 1 222 ? 5.386 20.917 6.726 1.00 89.75 222 GLU A N 1
ATOM 1680 C CA . GLU A 1 222 ? 4.045 20.452 7.100 1.00 89.75 222 GLU A CA 1
ATOM 1681 C C . GLU A 1 222 ? 4.012 18.938 7.345 1.00 89.75 222 GLU A C 1
ATOM 1683 O O . GLU A 1 222 ? 3.279 18.461 8.210 1.00 89.75 222 GLU A O 1
ATOM 1688 N N . TYR A 1 223 ? 4.861 18.177 6.649 1.00 88.25 223 TYR A N 1
ATOM 1689 C CA . TYR A 1 223 ? 4.978 16.732 6.826 1.00 88.25 223 TYR A CA 1
ATOM 1690 C C . TYR A 1 223 ? 5.349 16.349 8.263 1.00 88.25 223 TYR A C 1
ATOM 1692 O O . TYR A 1 223 ? 4.790 15.405 8.820 1.00 88.25 223 TYR A O 1
ATOM 1700 N N . SER A 1 224 ? 6.254 17.102 8.896 1.00 88.88 224 SER A N 1
ATOM 1701 C CA . SER A 1 224 ? 6.628 16.854 10.294 1.00 88.88 224 SER A CA 1
ATOM 1702 C C . SER A 1 224 ? 5.448 17.043 11.255 1.00 88.88 224 SER A C 1
ATOM 1704 O O . SER A 1 224 ? 5.233 16.214 12.142 1.00 88.88 224 SER A O 1
ATOM 1706 N N . GLU A 1 225 ? 4.636 18.082 11.035 1.00 92.81 225 GLU A N 1
ATOM 1707 C CA . GLU A 1 225 ? 3.424 18.353 11.812 1.00 92.81 225 GLU A CA 1
ATOM 1708 C C . GLU A 1 225 ? 2.371 17.263 11.571 1.00 92.81 225 GLU A C 1
ATOM 1710 O O . GLU A 1 225 ? 1.782 16.752 12.519 1.00 92.81 225 GLU A O 1
ATOM 1715 N N . PHE A 1 226 ? 2.191 16.828 10.323 1.00 93.00 226 PHE A N 1
ATOM 1716 C CA . PHE A 1 226 ? 1.298 15.727 9.967 1.00 93.00 226 PHE A CA 1
ATOM 1717 C C . PHE A 1 226 ? 1.688 14.399 10.642 1.00 93.00 226 PHE A C 1
ATOM 1719 O O . PHE A 1 226 ? 0.837 13.724 11.224 1.00 93.00 226 PHE A O 1
ATOM 1726 N N . VAL A 1 227 ? 2.975 14.038 10.639 1.00 93.25 227 VAL A N 1
ATOM 1727 C CA . VAL A 1 227 ? 3.469 12.843 11.348 1.00 93.25 227 VAL A CA 1
ATOM 1728 C C . VAL A 1 227 ? 3.232 12.959 12.857 1.00 93.25 227 VAL A C 1
ATOM 1730 O O . VAL A 1 227 ? 2.833 11.980 13.501 1.00 93.25 227 VAL A O 1
ATOM 1733 N N . ALA A 1 228 ? 3.430 14.150 13.430 1.00 93.88 228 ALA A N 1
ATOM 1734 C CA . ALA A 1 228 ? 3.125 14.401 14.833 1.00 93.88 228 ALA A CA 1
ATOM 1735 C C . ALA A 1 228 ? 1.623 14.238 15.123 1.00 93.88 228 ALA A C 1
ATOM 1737 O O . ALA A 1 228 ? 1.268 13.627 16.127 1.00 93.88 228 ALA A O 1
ATOM 1738 N N . GLU A 1 229 ? 0.732 14.701 14.242 1.00 96.62 229 GLU A N 1
ATOM 1739 C CA . GLU A 1 229 ? -0.719 14.516 14.380 1.00 96.62 229 GLU A CA 1
ATOM 1740 C C . GLU A 1 229 ? -1.131 13.041 14.369 1.00 96.62 229 GLU A C 1
ATOM 1742 O O . GLU A 1 229 ? -1.912 12.631 15.229 1.00 96.62 229 GLU A O 1
ATOM 1747 N N . ILE A 1 230 ? -0.573 12.228 13.463 1.00 96.50 230 ILE A N 1
ATOM 1748 C CA . ILE A 1 230 ? -0.808 10.773 13.446 1.00 96.50 230 ILE A CA 1
ATOM 1749 C C . ILE A 1 230 ? -0.346 10.150 14.766 1.00 96.50 230 ILE A C 1
ATOM 1751 O O . ILE A 1 230 ? -1.087 9.402 15.402 1.00 96.50 230 ILE A O 1
ATOM 1755 N N . THR A 1 231 ? 0.870 10.482 15.202 1.00 96.19 231 THR A N 1
ATOM 1756 C CA . THR A 1 231 ? 1.460 9.928 16.428 1.00 96.19 231 THR A CA 1
ATOM 1757 C C . THR A 1 231 ? 0.649 10.321 17.663 1.00 96.19 231 THR A C 1
ATOM 1759 O O . THR A 1 231 ? 0.362 9.480 18.517 1.00 96.19 231 THR A O 1
ATOM 1762 N N . ASN A 1 232 ? 0.223 11.582 17.750 1.00 96.88 232 ASN A N 1
ATOM 1763 C CA . ASN A 1 232 ? -0.619 12.089 18.830 1.00 96.88 232 ASN A CA 1
ATOM 1764 C C . ASN A 1 232 ? -1.988 11.401 18.839 1.00 96.88 232 ASN A C 1
ATOM 1766 O O . ASN A 1 232 ? -2.463 11.017 19.904 1.00 96.88 232 ASN A O 1
ATOM 1770 N N . ALA A 1 233 ? -2.602 11.188 17.672 1.00 97.75 233 ALA A N 1
ATOM 1771 C CA . ALA A 1 233 ? -3.866 10.468 17.568 1.00 97.75 233 ALA A CA 1
ATOM 1772 C C . ALA A 1 233 ? -3.725 9.010 18.036 1.00 97.75 233 ALA A C 1
ATOM 1774 O O . ALA A 1 233 ? -4.485 8.565 18.894 1.00 97.75 233 ALA A O 1
ATOM 1775 N N . LEU A 1 234 ? -2.718 8.279 17.550 1.00 96.56 234 LEU A N 1
ATOM 1776 C CA . LEU A 1 234 ? -2.494 6.876 17.926 1.00 96.56 234 LEU A CA 1
ATOM 1777 C C . LEU A 1 234 ? -2.085 6.698 19.399 1.00 96.56 234 LEU A C 1
ATOM 1779 O O . LEU A 1 234 ? -2.361 5.659 19.993 1.00 96.56 234 LEU A O 1
ATOM 1783 N N . SER A 1 235 ? -1.443 7.695 20.009 1.00 96.31 235 SER A N 1
ATOM 1784 C CA . SER A 1 235 ? -1.024 7.644 21.419 1.00 96.31 235 SER A CA 1
ATOM 1785 C C . SER A 1 235 ? -2.037 8.248 22.400 1.00 96.31 235 SER A C 1
ATOM 1787 O O . SER A 1 235 ? -1.853 8.137 23.617 1.00 96.31 235 SER A O 1
ATOM 1789 N N . ALA A 1 236 ? -3.117 8.866 21.908 1.00 96.88 236 ALA A N 1
ATOM 1790 C CA . ALA A 1 236 ? -4.127 9.486 22.756 1.00 96.88 236 ALA A CA 1
ATOM 1791 C C . ALA A 1 236 ? -4.840 8.436 23.635 1.00 96.88 236 ALA A C 1
ATOM 1793 O O . ALA A 1 236 ? -5.269 7.399 23.123 1.00 96.88 236 ALA A O 1
ATOM 1794 N N . PRO A 1 237 ? -5.074 8.710 24.938 1.00 97.31 237 PRO A N 1
ATOM 1795 C CA . PRO A 1 237 ? -5.754 7.768 25.830 1.00 97.31 237 PRO A CA 1
ATOM 1796 C C . PRO A 1 237 ? -7.125 7.300 25.328 1.00 97.31 237 PRO A C 1
ATOM 1798 O O . PRO A 1 237 ? -7.479 6.143 25.524 1.00 97.31 237 PRO A O 1
ATOM 1801 N N . ALA A 1 238 ? -7.867 8.172 24.637 1.00 97.81 238 ALA A N 1
ATOM 1802 C CA . ALA A 1 238 ? -9.170 7.853 24.052 1.00 97.81 238 ALA A CA 1
ATOM 1803 C C . ALA A 1 238 ? -9.116 6.751 22.976 1.00 97.81 238 ALA A C 1
ATOM 1805 O O . ALA A 1 238 ? -10.131 6.116 22.715 1.00 97.81 238 ALA A O 1
ATOM 1806 N N . ASN A 1 239 ? -7.947 6.510 22.375 1.00 98.06 239 ASN A N 1
ATOM 1807 C CA . ASN A 1 239 ? -7.745 5.503 21.333 1.00 98.06 239 ASN A CA 1
ATOM 1808 C C . ASN A 1 239 ? -6.973 4.276 21.836 1.00 98.06 239 ASN A C 1
ATOM 1810 O O . ASN A 1 239 ? -6.735 3.356 21.059 1.00 98.06 239 ASN A O 1
ATOM 1814 N N . ALA A 1 240 ? -6.565 4.249 23.110 1.00 97.12 240 ALA A N 1
ATOM 1815 C CA . ALA A 1 240 ? -5.618 3.261 23.622 1.00 97.12 240 ALA A CA 1
ATOM 1816 C C . ALA A 1 240 ? -6.096 1.813 23.439 1.00 97.12 240 ALA A C 1
ATOM 1818 O O . ALA A 1 240 ? -5.302 0.961 23.045 1.00 97.12 240 ALA A O 1
ATOM 1819 N N . ASP A 1 241 ? -7.376 1.536 23.695 1.00 97.88 241 ASP A N 1
ATOM 1820 C CA . ASP A 1 241 ? -7.919 0.180 23.566 1.00 97.88 241 ASP A CA 1
ATOM 1821 C C . ASP A 1 241 ? -8.053 -0.243 22.102 1.00 97.88 241 ASP A C 1
ATOM 1823 O O . ASP A 1 241 ? -7.681 -1.365 21.757 1.00 97.88 241 ASP A O 1
ATOM 1827 N N . LEU A 1 242 ? -8.488 0.670 21.227 1.00 97.25 242 LEU A N 1
ATOM 1828 C CA . LEU A 1 242 ? -8.569 0.409 19.791 1.00 97.25 242 LEU A CA 1
ATOM 1829 C C . LEU A 1 242 ? -7.173 0.147 19.202 1.00 97.25 242 LEU A C 1
ATOM 1831 O O . LEU A 1 242 ? -6.971 -0.850 18.521 1.00 97.25 242 LEU A O 1
ATOM 1835 N N . VAL A 1 243 ? -6.188 0.996 19.513 1.00 96.56 243 VAL A N 1
ATOM 1836 C CA . VAL A 1 243 ? -4.802 0.854 19.032 1.00 96.56 243 VAL A CA 1
ATOM 1837 C C . VAL A 1 243 ? -4.142 -0.407 19.581 1.00 96.56 243 VAL A C 1
ATOM 1839 O O . VAL A 1 243 ? -3.435 -1.098 18.849 1.00 96.56 243 VAL A O 1
ATOM 1842 N N . ARG A 1 244 ? -4.378 -0.747 20.853 1.00 96.25 244 ARG A N 1
ATOM 1843 C CA . ARG A 1 244 ? -3.858 -1.992 21.427 1.00 96.25 244 ARG A CA 1
ATOM 1844 C C . ARG A 1 244 ? -4.406 -3.207 20.680 1.00 96.25 244 ARG A C 1
ATOM 1846 O O . ARG A 1 244 ? -3.611 -4.020 20.224 1.00 96.25 244 ARG A O 1
ATOM 1853 N N . THR A 1 245 ? -5.726 -3.282 20.541 1.00 95.44 245 THR A N 1
ATOM 1854 C CA . THR A 1 245 ? -6.427 -4.467 20.026 1.00 95.44 245 THR A CA 1
ATOM 1855 C C . THR A 1 245 ? -6.240 -4.637 18.518 1.00 95.44 245 THR A C 1
ATOM 1857 O O . THR A 1 245 ? -5.948 -5.731 18.051 1.00 95.44 245 THR A O 1
ATOM 1860 N N . GLU A 1 246 ? -6.366 -3.557 17.743 1.00 95.00 246 GLU A N 1
ATOM 1861 C CA . GLU A 1 246 ? -6.385 -3.638 16.274 1.00 95.00 246 GLU A CA 1
ATOM 1862 C C . GLU A 1 246 ? -5.006 -3.488 15.623 1.00 95.00 246 GLU A C 1
ATOM 1864 O O . GLU A 1 246 ? -4.836 -3.870 14.466 1.00 95.00 246 GLU A O 1
ATOM 1869 N N . LEU A 1 247 ? -4.017 -2.919 16.326 1.00 92.75 247 LEU A N 1
ATOM 1870 C CA . LEU A 1 247 ? -2.695 -2.643 15.753 1.00 92.75 247 LEU A CA 1
ATOM 1871 C C . LEU A 1 247 ? -1.558 -3.327 16.516 1.00 92.75 247 LEU A C 1
ATOM 1873 O O . LEU A 1 247 ? -0.777 -4.059 15.912 1.00 92.75 247 LEU A O 1
ATOM 1877 N N . LEU A 1 248 ? -1.443 -3.113 17.829 1.00 92.88 248 LEU A N 1
ATOM 1878 C CA . LEU A 1 248 ? -0.268 -3.576 18.579 1.00 92.88 248 LEU A CA 1
ATOM 1879 C C . LEU A 1 248 ? -0.284 -5.081 18.862 1.00 92.88 248 LEU A C 1
ATOM 1881 O O . LEU A 1 248 ? 0.731 -5.740 18.661 1.00 92.88 248 LEU A O 1
ATOM 1885 N N . GLU A 1 249 ? -1.403 -5.636 19.325 1.00 92.75 249 GLU A N 1
ATOM 1886 C CA . GLU A 1 249 ? -1.516 -7.074 19.598 1.00 92.75 249 GLU A CA 1
ATOM 1887 C C . GLU A 1 249 ? -1.257 -7.928 18.345 1.00 92.75 249 GLU A C 1
ATOM 1889 O O . GLU A 1 249 ? -0.441 -8.852 18.431 1.00 92.75 249 GLU A O 1
ATOM 1894 N N . PRO A 1 250 ? -1.818 -7.599 17.162 1.00 89.00 250 PRO A N 1
ATOM 1895 C CA . PRO A 1 250 ? -1.500 -8.324 15.940 1.00 89.00 250 PRO A CA 1
ATOM 1896 C C . PRO A 1 250 ? -0.020 -8.305 15.560 1.00 89.00 250 PRO A C 1
ATOM 1898 O O . PRO A 1 250 ? 0.502 -9.328 15.120 1.00 89.00 250 PRO A O 1
ATOM 1901 N N . MET A 1 251 ? 0.671 -7.178 15.771 1.00 84.44 251 MET A N 1
ATOM 1902 C CA . MET A 1 251 ? 2.107 -7.038 15.487 1.00 84.44 251 MET A CA 1
ATOM 1903 C C . MET A 1 251 ? 3.000 -7.904 16.383 1.00 84.44 251 MET A C 1
ATOM 1905 O O . MET A 1 251 ? 4.145 -8.170 16.023 1.00 84.44 251 MET A O 1
ATOM 1909 N N . LEU A 1 252 ? 2.505 -8.317 17.551 1.00 85.06 252 LEU A N 1
ATOM 1910 C CA . LEU A 1 252 ? 3.253 -9.109 18.530 1.00 85.06 252 LEU A CA 1
ATOM 1911 C C . LEU A 1 252 ? 2.986 -10.621 18.416 1.00 85.06 252 LEU A C 1
ATOM 1913 O O . LEU A 1 252 ? 3.613 -11.395 19.141 1.00 85.06 252 LEU A O 1
ATOM 1917 N N . SER A 1 253 ? 2.060 -11.033 17.543 1.00 78.25 253 SER A N 1
ATOM 1918 C CA . SER A 1 253 ? 1.526 -12.403 17.445 1.00 78.25 253 SER A CA 1
ATOM 1919 C C . SER A 1 253 ? 1.933 -13.145 16.180 1.00 78.25 253 SER A C 1
ATOM 1921 O O . SER A 1 253 ? 1.982 -14.391 16.219 1.00 78.25 253 SER A O 1
#

Mean predicted aligned error: 8.03 Å

Foldseek 3Di:
DPDDDDDDPDDPDPPPDDDDDCLQQQLLCCQFPCVVVCCVVPVDDSFQKAFPDDPCRSVVLCVCVVVVHDPVVCVVRVIDTDHHCLLEAPFCVLLCVLVPAQEAETEDEQEDPQRQDRVLLQEDAVQQPQQASPDDCDDNSRTRGGFHFFHDHSVVVSVVVVPAAWQDQPPQPWWDTWGWAKDKTFTPDTPVSNHHTGRIHIYIYTGTYTPQDPPDPVSVVVVVSVVVSVVCRLPPPVCPVVNVPRPVVSVVD

Organism: NCBI:txid1333877

Radius of gyration: 20.66 Å; Cα contacts (8 Å, |Δi|>4): 403; chains: 1; bounding box: 47×45×62 Å

Secondary structure (DSSP, 8-state):
----S----------------GGGGGGGGGGSTTHHHHHHHH------EE-S-SSSHHHHHHHHHHTT--HHHHHHTT-EE---GGGT-TTSHHHHHHTT-SEEEEEEE-TTT-TTTTGGGGEE-S---TTS-TTT-EETTEE------EEEEHHHHHHHHHTSPBPP-TT-SSEEEEEEEEEEEEB--BTTTTB-TT-EEEEEEEEEEES--SSSTTHHHHHHHHHHHHHHHHHSGGGHHHHIIIIIHHHT-

Sequence (253 aa):
AKFALPYISPGVLPLHAVVAASSAAAGALCMSPFASLIHDFLDVDFTPWMAAQQSGAFQEGWSQVSQKARPRELAKEQVRGVIDGGYTDNTAIAHLVANGATKVVSFLDVGEKDYSKSFAKLFDQGNTVNGLSGGGNSRWGVPFLAFPIFAENATLIKEEFLNLPKVYHPGSKYLKHLSIGTLHATTVDNKWMGTTAGRKVAIHVVSVSSLVWVNTLNEFTEYSEFVAEITNALSAPANADLVRTELLEPMLS